Protein AF-A0A7C9VMA4-F1 (afdb_monomer)

pLDDT: mean 81.1, std 22.58, range [30.12, 97.94]

Radius of gyration: 31.84 Å; Cα contacts (8 Å, |Δi|>4): 243; chains: 1; bounding box: 78×78×84 Å

Structure (mmCIF, N/CA/C/O backbone):
data_AF-A0A7C9VMA4-F1
#
_entry.id   AF-A0A7C9VMA4-F1
#
loop_
_atom_site.group_PDB
_atom_site.id
_atom_site.type_symbol
_atom_site.label_atom_id
_atom_site.label_alt_id
_atom_site.label_comp_id
_atom_site.label_asym_id
_atom_site.label_entity_id
_atom_site.label_seq_id
_atom_site.pdbx_PDB_ins_code
_atom_site.Cartn_x
_atom_site.Cartn_y
_atom_site.Cartn_z
_atom_site.occupancy
_atom_site.B_iso_or_equiv
_atom_site.auth_seq_id
_atom_site.auth_comp_id
_atom_site.auth_asym_id
_atom_site.auth_atom_id
_atom_site.pdbx_PDB_model_num
ATOM 1 N N . MET A 1 1 ? -15.177 59.184 42.229 1.00 36.09 1 MET A N 1
ATOM 2 C CA . MET A 1 1 ? -15.990 59.317 43.456 1.00 36.09 1 MET A CA 1
ATOM 3 C C . MET A 1 1 ? -17.451 59.461 43.062 1.00 36.09 1 MET A C 1
ATOM 5 O O . MET A 1 1 ? -17.775 60.338 42.280 1.00 36.09 1 MET A O 1
ATOM 9 N N . SER A 1 2 ? -18.250 58.512 43.546 1.00 37.50 2 SER A N 1
ATOM 10 C CA . SER A 1 2 ? -19.696 58.483 43.797 1.00 37.50 2 SER A CA 1
ATOM 11 C C . SER A 1 2 ? -20.693 59.372 43.034 1.00 37.50 2 SER A C 1
ATOM 13 O O . SER A 1 2 ? -20.768 60.578 43.226 1.00 37.50 2 SER A O 1
ATOM 15 N N . SER A 1 3 ? -21.624 58.643 42.410 1.00 35.41 3 SER A N 1
ATOM 16 C CA . SER A 1 3 ? -23.075 58.680 42.659 1.00 35.41 3 SER A CA 1
ATOM 17 C C . SER A 1 3 ? -23.989 59.653 41.903 1.00 35.41 3 SER A C 1
ATOM 19 O O . SER A 1 3 ? -24.162 60.808 42.262 1.00 35.41 3 SER A O 1
ATOM 21 N N . ASN A 1 4 ? -24.749 59.022 41.000 1.00 31.41 4 ASN A N 1
ATOM 22 C CA . ASN A 1 4 ? -26.186 58.739 41.143 1.00 31.41 4 ASN A CA 1
ATOM 23 C C . ASN A 1 4 ? -27.165 59.913 40.962 1.00 31.41 4 ASN A C 1
ATOM 25 O O . ASN A 1 4 ? -27.299 60.771 41.831 1.00 31.41 4 ASN A O 1
ATOM 29 N N . LYS A 1 5 ? -27.995 59.837 39.912 1.00 37.38 5 LYS A N 1
ATOM 30 C CA . LYS A 1 5 ? -29.376 60.330 39.974 1.00 37.38 5 LYS A CA 1
ATOM 31 C C . LYS A 1 5 ? -30.309 59.503 39.088 1.00 37.38 5 LYS A C 1
ATOM 33 O O . LYS A 1 5 ? -30.074 59.279 37.909 1.00 37.38 5 LYS A O 1
ATOM 38 N N . SER A 1 6 ? -31.359 59.053 39.757 1.00 33.91 6 SER A N 1
ATOM 39 C CA . SER A 1 6 ? -32.491 58.246 39.324 1.00 33.91 6 SER A CA 1
ATOM 40 C C . SER A 1 6 ? -33.587 59.116 38.700 1.00 33.91 6 SER A C 1
ATOM 42 O O . SER A 1 6 ? -33.813 60.217 39.193 1.00 33.91 6 SER A O 1
ATOM 44 N N . GLN A 1 7 ? -34.294 58.602 37.686 1.00 43.38 7 GLN A N 1
ATOM 45 C CA . GLN A 1 7 ? -35.662 58.971 37.258 1.00 43.38 7 GLN A CA 1
ATOM 46 C C . GLN A 1 7 ? -36.132 57.875 36.271 1.00 43.38 7 GLN A C 1
ATOM 48 O O . GLN A 1 7 ? -35.560 57.720 35.202 1.00 43.38 7 GLN A O 1
ATOM 53 N N . ARG A 1 8 ? -36.941 56.880 36.665 1.00 31.16 8 ARG A N 1
ATOM 54 C CA . ARG A 1 8 ? -38.412 56.865 36.833 1.00 31.16 8 ARG A CA 1
ATOM 55 C C . ARG A 1 8 ? -39.175 57.234 35.547 1.00 31.16 8 ARG A C 1
ATOM 57 O O . ARG A 1 8 ? -39.312 58.412 35.266 1.00 31.16 8 ARG A O 1
ATOM 64 N N . ALA A 1 9 ? -39.791 56.253 34.873 1.00 35.19 9 ALA A N 1
ATOM 65 C CA . ALA A 1 9 ? -41.255 56.165 34.700 1.00 35.19 9 ALA A CA 1
ATOM 66 C C . ALA A 1 9 ? -41.692 55.056 33.715 1.00 35.19 9 ALA A C 1
ATOM 68 O O . ALA A 1 9 ? -41.134 54.865 32.644 1.00 35.19 9 ALA A O 1
ATOM 69 N N . LYS A 1 10 ? -42.741 54.347 34.142 1.00 34.41 10 LYS A N 1
ATOM 70 C CA . LYS A 1 10 ? -43.480 53.236 33.524 1.00 34.41 10 LYS A CA 1
ATOM 71 C C . LYS A 1 10 ? -44.254 53.634 32.251 1.00 34.41 10 LYS A C 1
ATOM 73 O O . LYS A 1 10 ? -44.810 54.724 32.218 1.00 34.41 10 LYS A O 1
ATOM 78 N N . ARG A 1 11 ? -44.440 52.682 31.324 1.00 34.31 11 ARG A N 1
ATOM 79 C CA . ARG A 1 11 ? -45.623 52.426 30.449 1.00 34.31 11 ARG A CA 1
ATOM 80 C C . ARG A 1 11 ? -45.326 51.137 29.665 1.00 34.31 11 ARG A C 1
ATOM 82 O O . ARG A 1 11 ? -44.180 50.927 29.312 1.00 34.31 11 ARG A O 1
ATOM 89 N N . ASN A 1 12 ? -46.235 50.242 29.302 1.00 32.44 12 ASN A N 1
ATOM 90 C CA . ASN A 1 12 ? -47.550 49.825 29.781 1.00 32.44 12 ASN A CA 1
ATOM 91 C C . ASN A 1 12 ? -47.745 48.408 29.184 1.00 32.44 12 ASN A C 1
ATOM 93 O O . ASN A 1 12 ? -47.231 48.131 28.103 1.00 32.44 12 ASN A O 1
ATOM 97 N N . ARG A 1 13 ? -48.438 47.504 29.883 1.00 32.03 13 ARG A N 1
ATOM 98 C CA . ARG A 1 13 ? -48.738 46.134 29.420 1.00 32.03 13 ARG A CA 1
ATOM 99 C C . ARG A 1 13 ? -49.915 46.088 28.427 1.00 32.03 13 ARG A C 1
ATOM 101 O O . ARG A 1 13 ? -50.769 46.969 28.443 1.00 32.03 13 ARG A O 1
ATOM 108 N N . SER A 1 14 ? -50.012 44.920 27.775 1.00 32.09 14 SER A N 1
ATOM 109 C CA . SER A 1 14 ? -51.179 44.272 27.130 1.00 32.09 14 SER A CA 1
ATOM 110 C C . SER A 1 14 ? -51.263 44.456 25.606 1.00 32.09 14 SER A C 1
ATOM 112 O O . SER A 1 14 ? -51.022 45.551 25.126 1.00 32.09 14 SER A O 1
ATOM 114 N N . SER A 1 15 ? -51.606 43.463 24.777 1.00 33.56 15 SER A N 1
ATOM 115 C CA . SER A 1 15 ? -51.859 42.018 24.946 1.00 33.56 15 SER A CA 1
ATOM 116 C C . SER A 1 15 ? -52.281 41.422 23.589 1.00 33.56 15 SER A C 1
ATOM 118 O O . SER A 1 15 ? -52.977 42.124 22.867 1.00 33.56 15 SER A O 1
ATOM 120 N N . LYS A 1 16 ? -52.005 40.114 23.382 1.00 30.86 16 LYS A N 1
ATOM 121 C CA . LYS A 1 16 ? -52.613 39.153 22.410 1.00 30.86 16 LYS A CA 1
ATOM 122 C C . LYS A 1 16 ? -52.349 39.463 20.920 1.00 30.86 16 LYS A C 1
ATOM 124 O O . LYS A 1 16 ? -52.272 40.617 20.548 1.00 30.86 16 LYS A O 1
ATOM 129 N N . SER A 1 17 ? -52.128 38.514 20.011 1.00 30.52 17 SER A N 1
ATOM 130 C CA . SER A 1 17 ? -52.618 37.135 19.811 1.00 30.52 17 SER A CA 1
ATOM 131 C C . SER A 1 17 ? -51.639 36.414 18.858 1.00 30.52 17 SER A C 1
ATOM 133 O O . SER A 1 17 ? -51.089 37.047 17.968 1.00 30.52 17 SER A O 1
ATOM 135 N N . ASN A 1 18 ? -51.205 35.187 19.158 1.00 30.84 18 ASN A N 1
ATOM 136 C CA . ASN A 1 18 ? -51.708 33.929 18.584 1.00 30.84 18 ASN A CA 1
ATOM 137 C C . ASN A 1 18 ? -51.648 33.879 17.047 1.00 30.84 18 ASN A C 1
ATOM 139 O O . ASN A 1 18 ? -52.534 34.429 16.413 1.00 30.84 18 ASN A O 1
ATOM 143 N N . ASP A 1 19 ? -50.667 33.161 16.491 1.00 34.31 19 ASP A N 1
ATOM 144 C CA . ASP A 1 19 ? -50.937 32.267 15.365 1.00 34.31 19 ASP A CA 1
ATOM 145 C C . ASP A 1 19 ? -49.915 31.132 15.274 1.00 34.31 19 ASP A C 1
ATOM 147 O O . ASP A 1 19 ? -48.696 31.304 15.323 1.00 34.31 19 ASP A O 1
ATOM 151 N N . GLN A 1 20 ? -50.485 29.937 15.199 1.00 36.53 20 GLN A N 1
ATOM 152 C CA . GLN A 1 20 ? -49.830 28.668 14.968 1.00 36.53 20 GLN A CA 1
ATOM 153 C C . GLN A 1 20 ? -49.470 28.584 13.487 1.00 36.53 20 GLN A C 1
ATOM 155 O O . GLN A 1 20 ? -50.367 28.655 12.657 1.00 36.53 20 GLN A O 1
ATOM 160 N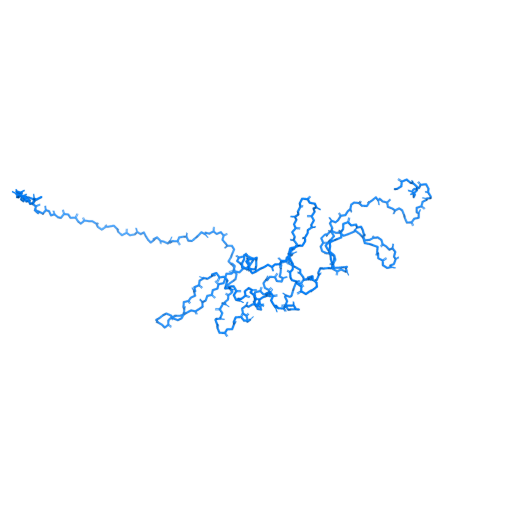 N . HIS A 1 21 ? -48.213 28.304 13.143 1.00 38.38 21 HIS A N 1
ATOM 161 C CA . HIS A 1 21 ? -47.915 27.624 11.884 1.00 38.38 21 HIS A CA 1
ATOM 162 C C . HIS A 1 21 ? -46.951 26.463 12.121 1.00 38.38 21 HIS A C 1
ATOM 164 O O . HIS A 1 21 ? -45.771 26.596 12.434 1.00 38.38 21 HIS A O 1
ATOM 17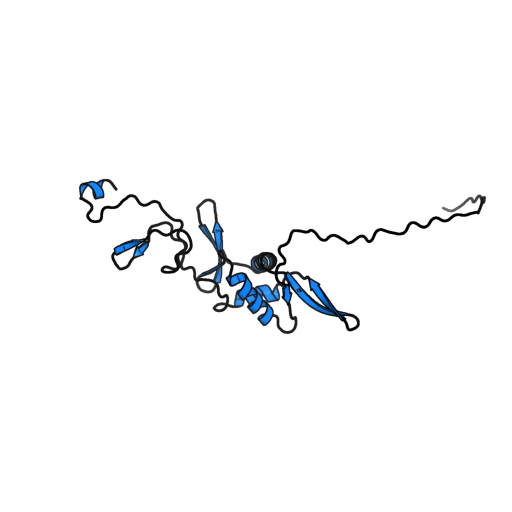0 N N . LYS A 1 22 ? -47.578 25.298 12.019 1.00 34.41 22 LYS A N 1
ATOM 171 C CA . LYS A 1 22 ? -47.059 23.945 11.922 1.00 34.41 22 LYS A CA 1
ATOM 172 C C . LYS A 1 22 ? -46.308 23.779 10.590 1.00 34.41 22 LYS A C 1
ATOM 174 O O . LYS A 1 22 ? -46.647 24.436 9.612 1.00 34.41 22 LYS A O 1
ATOM 179 N N . ALA A 1 23 ? -45.433 22.774 10.567 1.00 30.58 23 ALA A N 1
ATOM 180 C CA . ALA A 1 23 ? -44.793 22.141 9.409 1.00 30.58 23 ALA A CA 1
ATOM 181 C C . ALA A 1 23 ? -43.417 22.683 8.997 1.00 30.58 23 ALA A C 1
ATOM 183 O O . ALA A 1 23 ? -43.223 23.853 8.693 1.00 30.58 23 ALA A O 1
ATOM 184 N N . GLY A 1 24 ? -42.470 21.748 8.951 1.00 30.12 24 GLY A N 1
ATOM 185 C CA . GLY A 1 24 ? -41.115 21.964 8.475 1.00 30.12 24 GLY A CA 1
ATOM 186 C C . GLY A 1 24 ? -40.130 21.088 9.226 1.00 30.12 24 GLY A C 1
ATOM 187 O O . GLY A 1 24 ? -39.241 21.607 9.887 1.00 30.12 24 GLY A O 1
ATOM 188 N N . ALA A 1 25 ? -40.316 19.765 9.169 1.00 35.12 25 ALA A N 1
ATOM 189 C CA . ALA A 1 25 ? -39.269 18.823 9.529 1.00 35.12 25 ALA A CA 1
ATOM 190 C C . ALA A 1 25 ? -38.031 19.169 8.693 1.00 35.12 25 ALA A C 1
ATOM 192 O O . ALA A 1 25 ? -37.977 18.885 7.497 1.00 35.12 25 ALA A O 1
ATOM 193 N N . SER A 1 26 ? -37.055 19.828 9.312 1.00 32.75 26 SER A N 1
ATOM 194 C CA . SER A 1 26 ? -35.727 20.004 8.753 1.00 32.75 26 SER A CA 1
ATOM 195 C C . SER A 1 26 ? -35.020 18.661 8.862 1.00 32.75 26 SER A C 1
ATOM 197 O O . SER A 1 26 ? -34.215 18.403 9.754 1.00 32.75 26 SER A O 1
ATOM 199 N N . THR A 1 27 ? -35.368 17.763 7.939 1.00 34.75 27 THR A N 1
ATOM 200 C CA . THR A 1 27 ? -34.510 16.653 7.556 1.00 34.75 27 THR A CA 1
ATOM 201 C C . THR A 1 27 ? -33.185 17.285 7.157 1.00 34.75 27 THR A C 1
ATOM 203 O O . THR A 1 27 ? -33.055 17.852 6.074 1.00 34.75 27 THR A O 1
ATOM 206 N N . SER A 1 28 ? -32.236 17.279 8.093 1.00 38.25 28 SER A N 1
ATOM 207 C CA . SER A 1 28 ? -30.844 17.624 7.854 1.00 38.25 28 SER A CA 1
ATOM 208 C C . SER A 1 28 ? -30.351 16.680 6.767 1.00 38.25 28 SER A C 1
ATOM 210 O O . SER A 1 28 ? -30.022 15.519 7.015 1.00 38.25 28 SER A O 1
ATOM 212 N N . ALA A 1 29 ? -30.431 17.152 5.527 1.00 36.78 29 ALA A N 1
ATOM 213 C CA . ALA A 1 29 ? -29.896 16.476 4.373 1.00 36.78 29 ALA A CA 1
ATOM 214 C C . ALA A 1 29 ? -28.376 16.515 4.522 1.00 36.78 29 ALA A C 1
ATOM 216 O O . ALA A 1 29 ? -27.720 17.480 4.130 1.00 36.78 29 ALA A O 1
ATOM 217 N N . ALA A 1 30 ? -27.831 15.460 5.128 1.00 40.78 30 ALA A N 1
ATOM 218 C CA . ALA A 1 30 ? -26.420 15.142 5.022 1.00 40.78 30 ALA A CA 1
ATOM 219 C C . ALA A 1 30 ? -26.023 15.156 3.531 1.00 40.78 30 ALA A C 1
ATOM 221 O O . ALA A 1 30 ? -26.846 14.788 2.680 1.00 40.78 30 ALA A O 1
ATOM 222 N N . PRO A 1 31 ? -24.802 15.594 3.182 1.00 36.78 31 PRO A N 1
ATOM 223 C CA . PRO A 1 31 ? -24.423 15.763 1.790 1.00 36.78 31 PRO A CA 1
ATOM 224 C C . PRO A 1 31 ? -24.503 14.412 1.076 1.00 36.78 31 PRO A C 1
ATOM 226 O O . PRO A 1 31 ? -23.777 13.469 1.395 1.00 36.78 31 PRO A O 1
ATOM 229 N N . ARG A 1 32 ? -25.417 14.323 0.109 1.00 45.56 32 ARG A N 1
ATOM 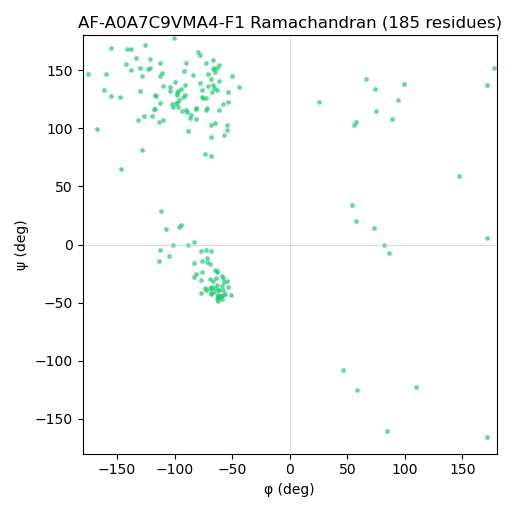230 C CA . ARG A 1 32 ? -25.525 13.218 -0.842 1.00 45.56 32 ARG A CA 1
ATOM 231 C C . ARG A 1 32 ? -24.308 13.291 -1.762 1.00 45.56 32 ARG A C 1
ATOM 233 O O . ARG A 1 32 ? -24.252 14.159 -2.624 1.00 45.56 32 ARG A O 1
ATOM 240 N N . GLY A 1 33 ? -23.322 12.429 -1.524 1.00 35.41 33 GLY A N 1
ATOM 241 C CA . GLY A 1 33 ? -22.102 12.380 -2.338 1.00 35.41 33 GLY A CA 1
ATOM 242 C C . GLY A 1 33 ? -20.971 11.479 -1.836 1.00 35.41 33 GLY A C 1
ATOM 243 O O . GLY A 1 33 ? -19.900 11.494 -2.430 1.00 35.41 33 GLY A O 1
ATOM 244 N N . ALA A 1 34 ? -21.164 10.698 -0.771 1.00 44.62 34 ALA A N 1
ATOM 245 C CA . ALA A 1 34 ? -20.250 9.615 -0.430 1.00 44.62 34 ALA A CA 1
ATOM 246 C C . ALA A 1 34 ? -20.898 8.308 -0.886 1.00 44.62 34 ALA A C 1
ATOM 248 O O . ALA A 1 34 ? -21.970 7.969 -0.387 1.00 44.62 34 ALA A O 1
ATOM 249 N N . GLU A 1 35 ? -20.266 7.572 -1.804 1.00 49.59 35 GLU A N 1
ATOM 250 C CA . GLU A 1 35 ? -20.492 6.125 -1.866 1.00 49.59 35 GLU A CA 1
ATOM 251 C C . GLU A 1 35 ? -20.473 5.585 -0.432 1.00 49.59 35 GLU A C 1
ATOM 253 O O . GLU A 1 35 ? -19.649 6.015 0.383 1.00 49.59 35 GLU A O 1
ATOM 258 N N . GLU A 1 36 ? -21.425 4.718 -0.098 1.00 66.06 36 GLU A N 1
ATOM 259 C CA . GLU A 1 36 ? -21.676 4.239 1.259 1.00 66.06 36 GLU A CA 1
ATOM 260 C C . GLU A 1 36 ? -20.505 3.352 1.727 1.00 66.06 36 GLU A C 1
ATOM 262 O O . GLU A 1 36 ? -20.539 2.122 1.690 1.00 66.06 36 GLU A O 1
ATOM 267 N N . LEU A 1 37 ? -19.392 3.995 2.092 1.00 80.69 37 LEU A N 1
ATOM 268 C CA . LEU A 1 37 ? -18.156 3.346 2.496 1.00 80.69 37 LEU A CA 1
ATOM 269 C C . LEU A 1 37 ? -18.454 2.439 3.687 1.00 80.69 37 LEU A C 1
ATOM 271 O O . LEU A 1 37 ? -18.894 2.893 4.746 1.00 80.69 37 LEU A O 1
ATOM 275 N N . ARG A 1 38 ? -18.170 1.144 3.522 1.00 90.25 38 ARG A N 1
ATOM 276 C CA . ARG A 1 38 ? -18.458 0.127 4.538 1.00 90.25 38 ARG A CA 1
ATOM 277 C C . ARG A 1 38 ? -17.842 0.520 5.880 1.00 90.25 38 ARG A C 1
ATOM 279 O O . ARG A 1 38 ? -16.640 0.790 5.960 1.00 90.25 38 ARG A O 1
ATOM 286 N N . SER A 1 39 ? -18.625 0.450 6.953 1.00 93.94 39 SER A N 1
ATOM 287 C CA . SER A 1 39 ? -18.150 0.762 8.303 1.00 93.94 39 SER A CA 1
ATOM 288 C C . SER A 1 39 ? -17.024 -0.178 8.751 1.00 93.94 39 SER A C 1
ATOM 290 O O . SER A 1 39 ? -17.093 -1.387 8.510 1.00 93.94 39 SER A O 1
ATOM 292 N N . LEU A 1 40 ? -16.018 0.358 9.438 1.00 96.06 40 LEU A N 1
ATOM 293 C CA . LEU A 1 40 ? -14.952 -0.374 10.119 1.00 96.06 40 LEU A CA 1
ATOM 294 C C . LEU A 1 40 ? -15.157 -0.229 11.630 1.00 96.06 40 LEU A C 1
ATOM 296 O O . LEU A 1 40 ? -14.927 0.837 12.192 1.00 96.06 40 LEU A O 1
ATOM 300 N N . LEU A 1 41 ? -15.596 -1.297 12.296 1.00 96.56 41 LEU A N 1
ATOM 301 C CA . LEU A 1 41 ? -15.814 -1.266 13.741 1.00 96.56 41 LEU A CA 1
ATOM 302 C C . LEU A 1 41 ? -14.478 -1.234 14.493 1.00 96.56 41 LEU A C 1
ATOM 304 O O . LEU A 1 41 ? -13.709 -2.195 14.453 1.00 96.56 41 LEU A O 1
ATOM 308 N N . ILE A 1 42 ? -14.255 -0.159 15.237 1.00 97.19 42 ILE A N 1
ATOM 309 C CA . ILE A 1 42 ? -13.145 0.011 16.163 1.00 97.19 42 ILE A CA 1
ATOM 310 C C . ILE A 1 42 ? -13.571 -0.538 17.523 1.00 97.19 42 ILE A C 1
ATOM 312 O O . ILE A 1 42 ? -14.259 0.121 18.302 1.00 97.19 42 ILE A O 1
ATOM 316 N N . ASP A 1 43 ? -13.164 -1.774 17.786 1.00 94.00 43 ASP A N 1
ATOM 317 C CA . ASP A 1 43 ? -13.311 -2.399 19.094 1.00 94.00 43 ASP A CA 1
ATOM 318 C C . ASP A 1 43 ? -12.113 -2.018 19.967 1.00 94.00 43 ASP A C 1
ATOM 320 O O . ASP A 1 43 ? -10.987 -2.442 19.708 1.00 94.00 43 ASP A O 1
ATOM 324 N N . GLN A 1 44 ? -12.355 -1.208 21.000 1.00 91.50 44 GLN A N 1
ATOM 325 C CA . GLN A 1 44 ? -11.309 -0.745 21.917 1.00 91.50 44 GLN A CA 1
ATOM 326 C C . GLN A 1 44 ? -10.653 -1.894 22.696 1.00 91.50 44 GLN A C 1
ATOM 328 O O . GLN A 1 44 ? -9.508 -1.758 23.119 1.00 91.50 44 GLN A O 1
ATOM 333 N N . SER A 1 45 ? -11.345 -3.027 22.852 1.00 93.56 45 SER A N 1
ATOM 334 C CA . SER A 1 45 ? -10.800 -4.226 23.496 1.00 93.56 45 SER A CA 1
ATOM 335 C C . SER A 1 45 ? -9.962 -5.093 22.547 1.00 93.56 45 SER A C 1
ATOM 337 O O . SER A 1 45 ? -9.181 -5.922 23.006 1.00 93.56 45 SER A O 1
ATOM 339 N N . ASN A 1 46 ? -10.067 -4.878 21.228 1.00 95.12 46 ASN A N 1
ATOM 340 C CA . ASN A 1 46 ? -9.370 -5.663 20.210 1.00 95.12 46 ASN A CA 1
ATOM 341 C C . ASN A 1 46 ? -8.982 -4.817 18.981 1.00 95.12 46 ASN A C 1
ATOM 343 O O . ASN A 1 46 ? -9.432 -5.028 17.847 1.00 95.12 46 ASN A O 1
ATOM 347 N N . LEU A 1 47 ? -8.096 -3.844 19.205 1.00 96.50 47 LEU A N 1
ATOM 348 C CA . LEU A 1 47 ? -7.532 -3.016 18.137 1.00 96.50 47 LEU A CA 1
ATOM 349 C C . LEU A 1 47 ? -6.779 -3.822 17.053 1.00 96.50 47 LEU A C 1
ATOM 351 O O . LEU A 1 47 ? -6.899 -3.448 15.882 1.00 96.50 47 LEU A O 1
ATOM 355 N N . PRO A 1 48 ? -6.057 -4.926 17.358 1.00 96.44 48 PRO A N 1
ATOM 356 C CA . PRO A 1 48 ? -5.436 -5.757 16.323 1.00 96.44 48 PRO A CA 1
ATOM 357 C C . PRO A 1 48 ? -6.439 -6.317 15.306 1.00 96.44 48 PRO A C 1
ATOM 359 O O . PRO A 1 48 ? -6.165 -6.298 14.105 1.00 96.44 48 PRO A O 1
ATOM 362 N N . ALA A 1 49 ? -7.637 -6.729 15.739 1.00 95.69 49 ALA A N 1
ATOM 363 C CA . ALA A 1 49 ? -8.687 -7.168 14.818 1.00 95.69 49 ALA A CA 1
ATOM 364 C C . ALA A 1 49 ? -9.224 -6.023 13.943 1.00 95.69 49 ALA A C 1
ATOM 366 O O . ALA A 1 49 ? -9.627 -6.241 12.799 1.00 95.69 49 ALA A O 1
ATOM 367 N N . ALA A 1 50 ? -9.248 -4.783 14.446 1.00 96.44 50 ALA A N 1
ATOM 368 C CA . ALA A 1 50 ? -9.553 -3.617 13.613 1.00 96.44 50 ALA A CA 1
ATOM 369 C C . ALA A 1 50 ? -8.461 -3.374 12.555 1.00 96.44 50 ALA A C 1
ATOM 371 O O . ALA A 1 50 ? -8.793 -3.112 11.402 1.00 96.44 50 ALA A O 1
ATOM 372 N N . ALA A 1 51 ? -7.183 -3.534 12.912 1.00 97.00 51 ALA A N 1
ATOM 373 C CA . ALA A 1 51 ? -6.067 -3.419 11.970 1.00 97.00 51 ALA A CA 1
ATOM 374 C C . ALA A 1 51 ? -6.082 -4.520 10.892 1.00 97.00 51 ALA A C 1
ATOM 376 O O . ALA A 1 51 ? -5.793 -4.236 9.733 1.00 97.00 51 ALA A O 1
ATOM 377 N N . GLY A 1 52 ? -6.468 -5.753 11.240 1.00 96.19 52 GLY A N 1
ATOM 378 C CA . GLY A 1 52 ? -6.654 -6.840 10.267 1.00 96.19 52 GLY A CA 1
ATOM 379 C C . GLY A 1 52 ? -7.757 -6.541 9.251 1.00 96.19 52 GLY A C 1
ATOM 380 O O . GLY A 1 52 ? -7.522 -6.582 8.048 1.00 96.19 52 GLY A O 1
ATOM 381 N N . ARG A 1 53 ? -8.929 -6.104 9.727 1.00 95.62 53 ARG A N 1
ATOM 382 C CA . ARG A 1 53 ? -10.042 -5.685 8.855 1.00 95.62 53 ARG A CA 1
ATOM 383 C C . ARG A 1 53 ? -9.712 -4.453 8.012 1.00 95.62 53 ARG A C 1
ATOM 385 O O . ARG A 1 53 ? -10.277 -4.277 6.935 1.00 95.62 53 ARG A O 1
ATOM 392 N N . LEU A 1 54 ? -8.838 -3.573 8.504 1.00 96.06 54 LEU A N 1
ATOM 393 C CA . LEU A 1 54 ? -8.307 -2.466 7.713 1.00 96.06 54 LEU A CA 1
ATOM 394 C C . LEU A 1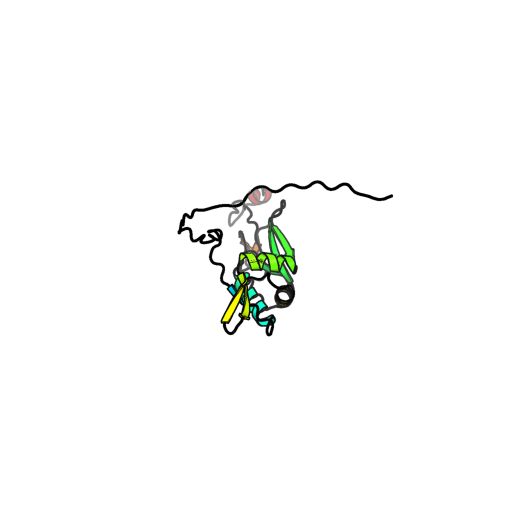 54 ? -7.394 -2.982 6.592 1.00 96.06 54 LEU A C 1
ATOM 396 O O . LEU A 1 54 ? -7.510 -2.504 5.466 1.00 96.06 54 LEU A O 1
ATOM 400 N N . ALA A 1 55 ? -6.546 -3.975 6.874 1.00 95.69 55 ALA A N 1
ATOM 401 C CA . ALA A 1 55 ? -5.673 -4.580 5.874 1.00 95.69 55 ALA A CA 1
ATOM 402 C C . ALA A 1 55 ? -6.453 -5.226 4.729 1.00 95.69 55 ALA A C 1
ATOM 404 O O . ALA A 1 55 ? -6.172 -4.919 3.580 1.00 95.69 55 ALA A O 1
ATOM 405 N N . GLU A 1 56 ? -7.505 -5.993 5.019 1.00 94.12 56 GLU A N 1
ATOM 406 C CA . 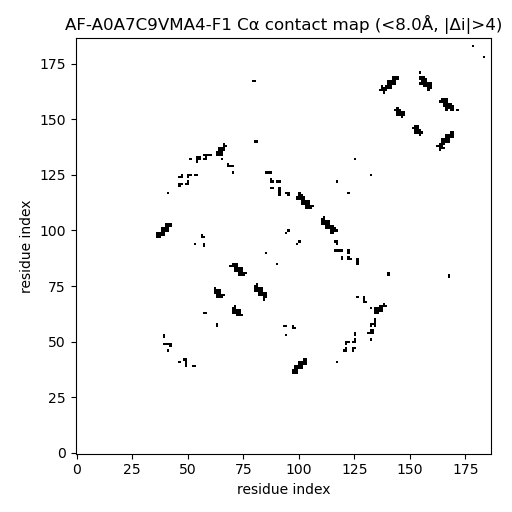GLU A 1 56 ? -8.385 -6.574 3.988 1.00 94.12 56 GLU A CA 1
ATOM 407 C C . GLU A 1 56 ? -8.944 -5.518 3.019 1.00 94.12 56 GLU A C 1
ATOM 409 O O . GLU A 1 56 ? -9.068 -5.749 1.818 1.00 94.12 56 GLU A O 1
ATOM 414 N N . ARG A 1 57 ? -9.260 -4.325 3.533 1.00 93.31 57 ARG A N 1
ATOM 415 C CA . ARG A 1 57 ? -9.811 -3.220 2.733 1.00 93.31 57 ARG A CA 1
ATOM 416 C C . ARG A 1 57 ? -8.737 -2.520 1.917 1.00 93.31 57 ARG A C 1
ATOM 418 O O . ARG A 1 57 ? -8.967 -2.190 0.758 1.00 93.31 57 ARG A O 1
ATOM 425 N N . LEU A 1 58 ? -7.571 -2.290 2.517 1.00 93.69 58 LEU A N 1
ATOM 426 C CA . LEU A 1 58 ? -6.449 -1.626 1.858 1.00 93.69 58 LEU A CA 1
ATOM 427 C C . LEU A 1 58 ? -5.714 -2.540 0.869 1.00 93.69 58 LEU A C 1
ATOM 429 O O . LEU A 1 58 ? -5.147 -2.027 -0.091 1.00 93.69 58 LEU A O 1
ATOM 433 N N . ALA A 1 59 ? -5.794 -3.862 1.031 1.00 93.00 59 ALA A N 1
ATOM 434 C CA . ALA A 1 59 ? -5.252 -4.858 0.106 1.00 93.00 59 ALA A CA 1
ATOM 435 C C . ALA A 1 59 ? -5.828 -4.739 -1.314 1.00 93.00 59 ALA A C 1
ATOM 437 O O . ALA A 1 59 ? -5.166 -5.075 -2.290 1.00 93.00 59 ALA A O 1
ATOM 438 N N . SER A 1 60 ? -7.048 -4.207 -1.441 1.00 88.56 60 SER A N 1
ATOM 439 C CA . SER A 1 60 ? -7.691 -3.960 -2.738 1.00 88.56 60 SER A CA 1
ATOM 440 C C . SER A 1 60 ? -7.145 -2.716 -3.459 1.00 88.56 60 SER A C 1
ATOM 442 O O . SER A 1 60 ? -7.534 -2.435 -4.591 1.00 88.56 60 SER A O 1
ATOM 444 N N . SER A 1 61 ? -6.268 -1.938 -2.816 1.00 89.06 61 SER A N 1
ATOM 445 C CA . SER A 1 61 ? -5.669 -0.744 -3.411 1.00 89.06 61 SER A CA 1
ATOM 446 C C . SER A 1 61 ? -4.644 -1.116 -4.478 1.00 89.06 61 SER A C 1
ATOM 448 O O . SER A 1 61 ? -3.662 -1.795 -4.200 1.00 89.06 61 SER A O 1
ATOM 450 N N . SER A 1 62 ? -4.799 -0.566 -5.682 1.00 89.69 62 SER A N 1
ATOM 451 C CA . SER A 1 62 ? -3.838 -0.741 -6.781 1.00 89.69 62 SER A CA 1
ATOM 452 C C . SER A 1 62 ? -2.523 0.026 -6.598 1.00 89.69 62 SER A C 1
ATOM 454 O O . SER A 1 62 ? -1.628 -0.084 -7.433 1.00 89.69 62 SER A O 1
ATOM 456 N N . LYS A 1 63 ? -2.408 0.837 -5.538 1.00 92.88 63 LYS A N 1
ATOM 457 C CA . 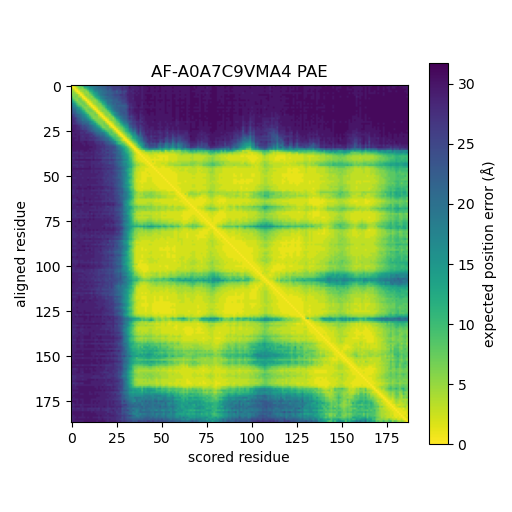LYS A 1 63 ? -1.254 1.716 -5.291 1.00 92.88 63 LYS A CA 1
ATOM 458 C C . LYS A 1 63 ? -0.422 1.312 -4.077 1.00 92.88 63 LYS A C 1
ATOM 460 O O . LYS A 1 63 ? 0.583 1.967 -3.826 1.00 92.88 63 LYS A O 1
ATOM 465 N N . LEU A 1 64 ? -0.839 0.309 -3.305 1.00 95.50 64 LEU A N 1
ATOM 466 C CA . LEU A 1 64 ? -0.106 -0.150 -2.124 1.00 95.50 64 LEU A CA 1
ATOM 467 C C . LEU A 1 64 ? 0.621 -1.451 -2.432 1.00 95.50 64 LEU A C 1
ATOM 469 O O . LEU A 1 64 ? 0.047 -2.360 -3.024 1.00 95.50 64 LEU A O 1
ATOM 473 N N . PHE A 1 65 ? 1.874 -1.528 -2.001 1.00 96.12 65 PHE A N 1
ATOM 474 C CA . PHE A 1 65 ? 2.742 -2.669 -2.236 1.00 96.12 65 PHE A CA 1
ATOM 475 C C . PHE A 1 65 ? 3.608 -2.946 -1.015 1.00 96.12 65 PHE A C 1
ATOM 477 O O . PHE A 1 65 ? 3.916 -2.044 -0.236 1.00 96.12 65 PHE A O 1
ATOM 484 N N . GLN A 1 66 ? 4.051 -4.187 -0.878 1.00 95.25 66 GLN A N 1
ATOM 485 C CA . GLN A 1 66 ? 5.091 -4.551 0.070 1.00 95.25 66 GLN A CA 1
ATOM 486 C C . GLN A 1 66 ? 6.453 -4.507 -0.619 1.00 95.25 66 GLN A C 1
ATOM 488 O O . GLN A 1 66 ? 6.660 -5.172 -1.631 1.00 95.25 66 GLN A O 1
ATOM 493 N N . ARG A 1 67 ? 7.408 -3.777 -0.044 1.00 94.12 67 ARG A N 1
ATOM 494 C CA . ARG A 1 67 ? 8.793 -3.732 -0.523 1.00 94.12 67 ARG A CA 1
ATOM 495 C C . ARG A 1 67 ? 9.733 -4.057 0.633 1.00 94.12 67 ARG A C 1
ATOM 497 O O . ARG A 1 67 ? 9.850 -3.296 1.592 1.00 94.12 67 ARG A O 1
ATOM 504 N N . GLY A 1 68 ? 10.376 -5.222 0.564 1.00 89.88 68 GLY A N 1
ATOM 505 C CA . GLY A 1 68 ? 11.133 -5.771 1.691 1.00 89.88 68 GLY A CA 1
ATOM 506 C C . GLY A 1 68 ? 10.246 -5.951 2.931 1.00 89.88 68 GLY A C 1
ATOM 507 O O . GLY A 1 68 ? 9.198 -6.596 2.866 1.00 89.88 68 GLY A O 1
ATOM 508 N N . ALA A 1 69 ? 10.666 -5.361 4.053 1.00 89.38 69 ALA A N 1
ATOM 509 C CA . ALA A 1 69 ? 9.936 -5.396 5.323 1.00 89.38 69 ALA A CA 1
ATOM 510 C C . ALA A 1 69 ? 8.915 -4.251 5.496 1.00 89.38 69 ALA A C 1
ATOM 512 O O . ALA A 1 69 ? 8.269 -4.177 6.542 1.00 89.38 69 ALA A O 1
ATOM 513 N N . GLY A 1 70 ? 8.796 -3.350 4.514 1.00 92.00 70 GLY A N 1
ATOM 514 C CA . GLY A 1 70 ? 7.978 -2.141 4.595 1.00 92.00 70 GLY A CA 1
ATOM 515 C C . GLY A 1 70 ? 6.773 -2.148 3.657 1.00 92.00 70 GLY A C 1
ATOM 516 O O . GLY A 1 70 ? 6.763 -2.812 2.616 1.00 92.00 70 GLY A O 1
ATOM 517 N N . LEU A 1 71 ? 5.766 -1.357 4.026 1.00 95.31 71 LEU A N 1
ATOM 518 C CA . LEU A 1 71 ? 4.616 -1.049 3.187 1.00 95.31 71 LEU A CA 1
ATOM 519 C C . LEU A 1 71 ? 4.853 0.284 2.473 1.00 95.31 71 LEU A C 1
ATOM 521 O O . LEU A 1 71 ? 5.062 1.313 3.120 1.00 95.31 71 LEU A O 1
ATOM 525 N N . VAL A 1 72 ? 4.765 0.267 1.147 1.00 95.88 72 VAL A N 1
ATOM 526 C CA . VAL A 1 72 ? 5.003 1.432 0.296 1.00 95.88 72 VAL A CA 1
ATOM 527 C C . VAL A 1 72 ? 3.786 1.770 -0.552 1.00 95.88 72 VAL A C 1
ATOM 529 O O . VAL A 1 72 ? 2.989 0.911 -0.931 1.00 95.88 72 VAL A O 1
ATOM 532 N N . LYS A 1 73 ? 3.665 3.051 -0.886 1.00 96.12 73 LYS A N 1
ATOM 533 C CA . LYS A 1 73 ? 2.725 3.568 -1.868 1.00 96.12 73 LYS A CA 1
ATOM 534 C C . LYS A 1 73 ? 3.476 3.903 -3.141 1.00 96.12 73 LYS A C 1
ATOM 536 O O . LYS A 1 73 ? 4.471 4.623 -3.109 1.00 96.12 73 LYS A O 1
ATOM 541 N N . LEU A 1 74 ? 2.951 3.447 -4.266 1.00 96.38 74 LEU A N 1
ATOM 542 C CA . LEU A 1 74 ? 3.379 3.923 -5.566 1.00 96.38 74 LEU A CA 1
ATOM 543 C C . LEU A 1 74 ? 2.798 5.319 -5.822 1.00 96.38 74 LEU A C 1
ATOM 545 O O . LEU A 1 74 ? 1.581 5.532 -5.744 1.00 96.38 74 LEU A O 1
ATOM 549 N N . ILE A 1 75 ? 3.677 6.261 -6.143 1.00 95.12 75 ILE A N 1
ATOM 550 C CA . ILE A 1 75 ? 3.327 7.633 -6.497 1.00 95.12 75 ILE A CA 1
ATOM 551 C C . ILE A 1 75 ? 3.877 7.981 -7.875 1.00 95.12 75 ILE A C 1
ATOM 553 O O . ILE A 1 75 ? 4.904 7.456 -8.305 1.00 95.12 75 ILE A O 1
ATOM 557 N N . GLU A 1 76 ? 3.177 8.881 -8.548 1.00 93.75 76 GLU A N 1
ATOM 558 C CA . GLU A 1 76 ? 3.634 9.505 -9.782 1.00 93.75 76 GLU A CA 1
ATOM 559 C C . GLU A 1 76 ? 4.316 10.832 -9.428 1.00 93.75 76 GLU A C 1
ATOM 561 O O . GLU A 1 76 ? 3.831 11.594 -8.588 1.00 93.75 76 GLU A O 1
ATOM 566 N N . THR A 1 77 ? 5.478 11.065 -10.019 1.00 92.50 77 THR A N 1
ATOM 567 C CA . THR A 1 77 ? 6.339 12.234 -9.853 1.00 92.50 77 THR A CA 1
ATOM 568 C C . THR A 1 77 ? 6.627 12.839 -11.228 1.00 92.50 77 THR A C 1
ATOM 570 O O . THR A 1 77 ? 6.301 12.249 -12.256 1.00 92.50 77 THR A O 1
ATOM 573 N N . ALA A 1 78 ? 7.265 14.013 -11.267 1.00 91.12 78 ALA A N 1
ATOM 574 C CA . ALA A 1 78 ? 7.661 14.639 -12.533 1.00 91.12 78 ALA A CA 1
ATOM 575 C C . ALA A 1 78 ? 8.572 13.731 -13.387 1.00 91.12 78 ALA A C 1
ATOM 577 O O . ALA A 1 78 ? 8.468 13.728 -14.608 1.00 91.12 78 ALA A O 1
ATOM 578 N N . ASP A 1 79 ? 9.398 12.906 -12.734 1.00 86.12 79 ASP A N 1
ATOM 579 C CA . ASP A 1 79 ? 10.351 11.991 -13.375 1.00 86.12 79 ASP A CA 1
ATOM 580 C C . ASP A 1 79 ? 9.798 10.560 -13.566 1.00 86.12 79 ASP A C 1
ATOM 582 O O . ASP A 1 79 ? 10.562 9.603 -13.735 1.00 86.12 79 ASP A O 1
ATOM 586 N N . GLY A 1 80 ? 8.475 10.375 -13.480 1.00 89.44 80 GLY A N 1
ATOM 587 C CA . GLY A 1 80 ? 7.801 9.088 -13.665 1.00 89.44 80 GLY A CA 1
ATOM 588 C C . GLY A 1 80 ? 7.228 8.521 -12.368 1.00 89.44 80 GLY A C 1
ATOM 589 O O . GLY A 1 80 ? 6.385 9.140 -11.739 1.00 89.44 80 GLY A O 1
ATOM 590 N N . PHE A 1 81 ? 7.631 7.313 -11.967 1.00 94.06 81 PHE A N 1
ATOM 591 C CA . PHE A 1 81 ? 7.114 6.670 -10.751 1.00 94.06 81 PHE A CA 1
ATOM 592 C C . PHE A 1 81 ? 8.178 6.574 -9.656 1.00 94.06 81 PHE A C 1
ATOM 594 O O . PHE A 1 81 ? 9.363 6.379 -9.950 1.00 94.06 81 PHE A O 1
ATOM 601 N N . SER A 1 82 ? 7.726 6.657 -8.402 1.00 95.19 82 SER A N 1
ATOM 602 C CA . SER A 1 82 ? 8.521 6.448 -7.188 1.00 95.19 82 SER A CA 1
ATOM 603 C C . SER A 1 82 ? 7.718 5.697 -6.116 1.00 95.19 82 SER A C 1
ATOM 605 O O . SER A 1 82 ? 6.500 5.535 -6.225 1.00 95.19 82 SER A O 1
ATOM 607 N N . THR A 1 83 ? 8.402 5.232 -5.071 1.00 96.44 83 THR A N 1
ATOM 608 C CA . THR A 1 83 ? 7.789 4.605 -3.892 1.00 96.44 83 THR A CA 1
ATOM 609 C C . THR A 1 83 ? 7.921 5.514 -2.679 1.00 96.44 83 THR A C 1
ATOM 611 O O . THR A 1 83 ? 9.002 6.043 -2.430 1.00 96.44 83 THR A O 1
ATOM 614 N N . LEU A 1 84 ? 6.849 5.637 -1.902 1.00 96.00 84 LEU A N 1
ATOM 615 C CA . LEU A 1 84 ? 6.822 6.350 -0.629 1.00 96.00 84 LEU A CA 1
ATOM 616 C C . LEU A 1 84 ? 6.509 5.371 0.505 1.00 96.00 84 LEU A C 1
ATOM 618 O O . LEU A 1 84 ? 5.503 4.666 0.428 1.00 96.00 84 LEU A O 1
ATOM 622 N N . ASP A 1 85 ? 7.321 5.353 1.557 1.00 95.50 85 ASP A N 1
ATOM 623 C CA . ASP A 1 85 ? 7.021 4.582 2.767 1.00 95.50 85 ASP A CA 1
ATOM 624 C C . ASP A 1 85 ? 5.801 5.177 3.479 1.00 95.50 85 ASP A C 1
ATOM 626 O O . ASP A 1 85 ? 5.728 6.390 3.690 1.00 95.50 85 ASP A O 1
ATOM 630 N N . LEU A 1 86 ? 4.829 4.338 3.854 1.00 95.19 86 LEU A N 1
ATOM 631 C CA . LEU A 1 86 ? 3.646 4.830 4.561 1.00 95.19 86 LEU A CA 1
ATOM 632 C C . LEU A 1 86 ? 3.968 5.135 6.021 1.00 95.19 86 LEU A C 1
ATOM 634 O O . LEU A 1 86 ? 4.481 4.287 6.753 1.00 95.19 86 LEU A O 1
ATOM 638 N N . ASN A 1 87 ? 3.537 6.307 6.479 1.00 95.62 87 ASN A N 1
ATOM 639 C CA . ASN A 1 87 ? 3.484 6.629 7.900 1.00 95.62 87 ASN A CA 1
ATOM 640 C C . ASN A 1 87 ? 2.055 6.493 8.467 1.00 95.62 87 ASN A C 1
ATOM 642 O O . ASN A 1 87 ? 1.086 6.182 7.771 1.00 95.62 87 ASN A O 1
ATOM 646 N N . VAL A 1 88 ? 1.918 6.732 9.775 1.00 97.50 88 VAL A N 1
ATOM 647 C CA . VAL A 1 88 ? 0.641 6.634 10.504 1.00 97.50 88 VAL A CA 1
ATOM 648 C C . VAL A 1 88 ? -0.440 7.534 9.897 1.00 97.50 88 VAL A C 1
ATOM 650 O O . VAL A 1 88 ? -1.579 7.095 9.739 1.00 97.50 88 VAL A O 1
ATOM 653 N N . HIS A 1 89 ? -0.098 8.769 9.528 1.00 97.12 89 HIS A N 1
ATOM 654 C CA . HIS A 1 89 ? -1.044 9.725 8.954 1.00 97.12 89 HIS A CA 1
ATOM 655 C C . HIS A 1 89 ? -1.491 9.307 7.556 1.00 97.12 89 HIS A C 1
ATOM 657 O O . HIS A 1 89 ? -2.676 9.417 7.238 1.00 97.12 89 HIS A O 1
ATOM 663 N N . ASP 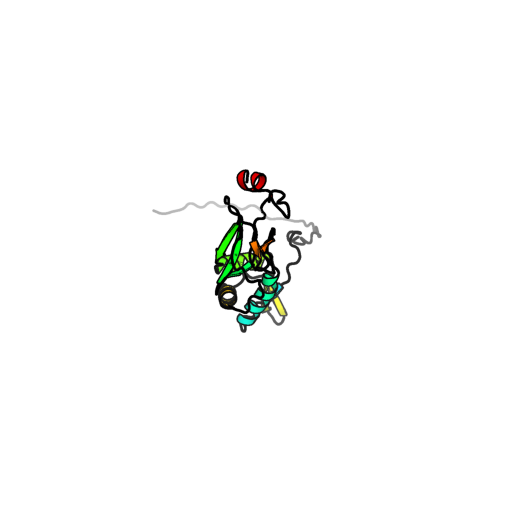A 1 90 ? -0.584 8.754 6.748 1.00 96.00 90 ASP A N 1
ATOM 664 C CA . ASP A 1 90 ? -0.943 8.206 5.441 1.00 96.00 90 ASP A CA 1
ATOM 665 C C . ASP A 1 90 ? -1.974 7.092 5.589 1.00 96.00 90 ASP A C 1
ATOM 667 O O . ASP A 1 90 ? -2.973 7.083 4.873 1.00 96.00 90 ASP A O 1
ATOM 671 N N . VAL A 1 91 ? -1.783 6.184 6.548 1.00 96.50 91 VAL A N 1
ATOM 672 C CA . VAL A 1 91 ? -2.739 5.101 6.813 1.00 96.50 91 VAL A CA 1
ATOM 673 C C . VAL A 1 91 ? -4.093 5.647 7.247 1.00 96.50 91 VAL A C 1
ATOM 675 O O . VAL A 1 91 ? -5.113 5.189 6.737 1.00 96.50 91 VAL A O 1
ATOM 678 N N . VAL A 1 92 ? -4.126 6.639 8.142 1.00 97.56 92 VAL A N 1
ATOM 679 C CA . VAL A 1 92 ? -5.380 7.291 8.557 1.00 97.56 92 VAL A CA 1
ATOM 680 C C . VAL A 1 92 ? -6.094 7.899 7.348 1.00 97.56 92 VAL A C 1
ATOM 682 O O . VAL A 1 92 ? -7.286 7.654 7.154 1.00 97.56 92 VAL A O 1
ATOM 685 N N . ASN A 1 93 ? -5.369 8.623 6.495 1.00 95.25 93 ASN A N 1
ATOM 686 C CA . ASN A 1 93 ? -5.928 9.249 5.300 1.00 95.25 93 ASN A CA 1
ATOM 687 C C . ASN A 1 93 ? -6.478 8.213 4.309 1.00 95.25 93 ASN A C 1
ATOM 689 O O . ASN A 1 93 ? -7.607 8.355 3.841 1.00 95.25 93 ASN A O 1
ATOM 693 N N . HIS A 1 94 ? -5.728 7.145 4.021 1.00 93.50 94 HIS A N 1
ATOM 694 C CA . HIS A 1 94 ? -6.180 6.090 3.106 1.00 93.50 94 HIS A CA 1
ATOM 695 C C . HIS A 1 94 ? -7.343 5.287 3.687 1.00 93.50 94 HIS A C 1
ATOM 697 O O . HIS A 1 94 ? -8.264 4.931 2.956 1.00 93.50 94 HIS A O 1
ATOM 703 N N . ALA A 1 95 ? -7.360 5.041 4.998 1.00 95.00 95 ALA A N 1
ATOM 704 C CA . ALA A 1 95 ? -8.471 4.355 5.644 1.00 95.00 95 ALA A CA 1
ATOM 705 C C . ALA A 1 95 ? -9.793 5.096 5.411 1.00 95.00 95 ALA A C 1
ATOM 707 O O . ALA A 1 95 ? -10.784 4.467 5.049 1.00 95.00 95 ALA A O 1
ATOM 708 N N . HIS A 1 96 ? -9.801 6.426 5.535 1.00 95.12 96 HIS A N 1
ATOM 709 C CA . HIS A 1 96 ? -10.996 7.249 5.301 1.00 95.12 96 HIS A CA 1
ATOM 710 C C . HIS A 1 96 ? -11.416 7.367 3.832 1.00 95.12 96 HIS A C 1
ATOM 712 O O . HIS A 1 96 ? -12.525 7.835 3.564 1.00 95.12 96 HIS A O 1
ATOM 718 N N . GLN A 1 97 ? -10.568 6.936 2.894 1.00 92.75 97 GLN A N 1
ATOM 719 C CA . GLN A 1 97 ? -10.923 6.807 1.478 1.00 92.75 97 GLN A CA 1
ATOM 720 C C . GLN A 1 97 ? -11.651 5.488 1.187 1.00 92.75 97 GLN A C 1
ATOM 722 O O . GLN A 1 97 ? -12.450 5.440 0.261 1.00 92.75 97 GLN A O 1
ATOM 727 N N . VAL A 1 98 ? -11.402 4.429 1.972 1.00 92.88 98 VAL A N 1
ATOM 728 C CA . VAL A 1 98 ? -11.928 3.073 1.703 1.00 92.88 98 VAL A CA 1
ATOM 729 C C . VAL A 1 98 ? -12.946 2.576 2.732 1.00 92.88 98 VAL A C 1
ATOM 731 O O . VAL A 1 98 ? -13.626 1.572 2.514 1.00 92.88 98 VAL A O 1
ATOM 734 N N . CYS A 1 99 ? -13.055 3.225 3.890 1.00 94.38 99 CYS A N 1
ATOM 735 C CA . CYS A 1 99 ? -13.981 2.830 4.945 1.00 94.38 99 CYS A CA 1
ATOM 736 C C . CYS A 1 99 ? -14.366 3.995 5.862 1.00 94.38 99 CYS A C 1
ATOM 738 O O . CYS A 1 99 ? -13.765 5.069 5.837 1.00 94.38 99 CYS A O 1
ATOM 740 N N . ARG A 1 100 ? -15.378 3.762 6.705 1.00 95.69 100 ARG A N 1
ATOM 741 C CA . ARG A 1 100 ? -15.768 4.679 7.786 1.00 95.69 100 ARG A CA 1
ATOM 742 C C . ARG A 1 100 ? -15.503 4.039 9.145 1.00 95.69 100 ARG A C 1
ATOM 744 O O . ARG A 1 100 ? -16.245 3.131 9.519 1.00 95.69 100 ARG A O 1
ATOM 751 N N . PRO A 1 101 ? -14.463 4.454 9.887 1.00 96.75 101 PRO A N 1
ATOM 752 C CA . PRO A 1 101 ? -14.239 3.966 11.241 1.00 96.75 101 PRO A CA 1
ATOM 753 C C . PRO A 1 101 ? -15.396 4.366 12.164 1.00 96.75 101 PRO A C 1
ATOM 755 O O . PRO A 1 101 ? -15.839 5.513 12.160 1.00 96.75 101 PRO A O 1
ATOM 758 N N . VAL A 1 102 ? -15.900 3.417 12.950 1.00 96.94 102 VAL A N 1
ATOM 759 C CA . VAL A 1 102 ? -17.011 3.634 13.887 1.00 96.94 102 VAL A CA 1
ATOM 760 C C . VAL A 1 102 ? -16.747 2.948 15.220 1.00 96.94 102 VAL A C 1
ATOM 762 O O . VAL A 1 102 ? -16.118 1.893 15.262 1.00 96.94 102 VAL A O 1
ATOM 765 N N . VAL A 1 103 ? -17.275 3.497 16.308 1.00 96.38 103 VAL A N 1
ATOM 766 C CA . VAL A 1 103 ? -17.324 2.845 17.625 1.00 96.38 103 VAL A CA 1
ATOM 767 C C . VAL A 1 103 ? -18.772 2.538 17.992 1.00 96.38 103 VAL A C 1
ATOM 769 O O . VAL A 1 103 ? -19.678 3.302 17.667 1.00 96.38 103 VAL A O 1
ATOM 772 N N . LYS A 1 104 ? -18.998 1.415 18.675 1.00 94.19 104 LYS A N 1
ATOM 773 C CA . LYS A 1 104 ? -20.291 1.088 19.288 1.00 94.19 104 LYS A CA 1
ATOM 774 C C . LYS A 1 104 ? -20.239 1.455 20.765 1.00 94.19 104 LYS A C 1
ATOM 776 O O . LYS A 1 104 ? -19.312 1.046 21.459 1.00 94.19 104 LYS A O 1
ATOM 781 N N . LYS A 1 105 ? -21.225 2.210 21.238 1.00 92.19 105 LYS A N 1
ATOM 782 C CA . LYS A 1 105 ? -21.378 2.599 22.644 1.00 92.19 105 LYS A CA 1
ATOM 783 C C . LYS A 1 105 ? -22.789 2.269 23.104 1.00 92.19 105 LYS A C 1
ATOM 785 O O . LYS A 1 105 ? -23.725 2.390 22.325 1.00 92.19 105 LYS A O 1
ATOM 790 N N . ILE A 1 106 ? -22.943 1.871 24.362 1.00 91.12 106 ILE A N 1
ATOM 791 C CA . ILE A 1 106 ? -24.265 1.691 24.968 1.00 91.12 106 ILE A CA 1
ATOM 792 C C . ILE A 1 106 ? -24.625 2.994 25.679 1.00 91.12 106 ILE A C 1
ATOM 794 O O . ILE A 1 106 ? -23.959 3.381 26.637 1.00 91.12 106 ILE A O 1
ATOM 798 N N . VAL A 1 107 ? -25.662 3.680 25.206 1.00 91.00 107 VAL A N 1
ATOM 799 C CA . VAL A 1 107 ? -26.181 4.916 25.799 1.00 91.00 107 VAL A CA 1
ATOM 800 C C . VAL A 1 107 ? -27.612 4.647 26.234 1.00 91.00 107 VAL A C 1
ATOM 802 O O . VAL A 1 107 ? -28.463 4.346 25.409 1.00 91.00 107 VAL A O 1
ATOM 805 N N . ARG A 1 108 ? -27.879 4.725 27.545 1.00 90.88 108 ARG A N 1
ATOM 806 C CA . ARG A 1 108 ? -29.213 4.460 28.125 1.00 90.88 108 ARG A CA 1
ATOM 807 C C . ARG A 1 108 ? -29.806 3.093 27.728 1.00 90.88 108 ARG A C 1
ATOM 809 O O . ARG A 1 108 ? -31.012 2.964 27.581 1.00 90.88 108 ARG A O 1
ATOM 816 N N . GLY A 1 109 ? -28.953 2.079 27.569 1.00 91.31 109 GLY A N 1
ATOM 817 C CA . GLY A 1 109 ? -29.360 0.726 27.167 1.00 91.31 109 GLY A CA 1
ATOM 818 C C . GLY A 1 109 ? -29.457 0.507 25.653 1.00 91.31 109 GLY A C 1
ATOM 819 O O . GLY A 1 109 ? -29.587 -0.635 25.226 1.00 91.31 109 GLY A O 1
ATOM 820 N N . GLU A 1 110 ? -29.317 1.553 24.837 1.00 90.88 110 GLU A N 1
ATOM 821 C CA . GLU A 1 110 ? -29.341 1.453 23.376 1.00 90.88 110 GLU A CA 1
ATOM 822 C C . GLU A 1 110 ? -27.926 1.448 22.792 1.00 90.88 110 GLU A C 1
ATOM 824 O O . GLU A 1 110 ? -27.046 2.189 23.237 1.00 90.88 110 GLU A O 1
ATOM 829 N N . VAL A 1 111 ? -27.691 0.615 21.772 1.00 91.88 111 VAL A N 1
ATOM 830 C CA . VAL A 1 111 ? -26.411 0.583 21.054 1.00 91.88 111 VAL A CA 1
ATOM 831 C C . VAL A 1 111 ? -26.385 1.708 20.026 1.00 91.88 111 VAL A C 1
ATOM 833 O O . VAL A 1 111 ? -27.029 1.634 18.983 1.00 91.88 111 VAL A O 1
ATOM 836 N N . VAL A 1 112 ? -25.580 2.726 20.300 1.00 93.44 112 VAL A N 1
ATOM 837 C CA . VAL A 1 112 ? -25.319 3.850 19.406 1.00 93.44 112 VAL A CA 1
ATOM 838 C C . VAL A 1 112 ? -24.021 3.598 18.642 1.00 93.44 112 VAL A C 1
ATOM 840 O O . VAL A 1 112 ? -22.996 3.238 19.228 1.00 93.44 112 VAL A O 1
ATOM 843 N N . VAL A 1 113 ? -24.063 3.788 17.323 1.00 93.88 113 VAL A N 1
ATOM 844 C CA . VAL A 1 113 ? -22.885 3.752 16.448 1.00 93.88 113 VAL A CA 1
ATOM 845 C C . VAL A 1 113 ? -22.444 5.185 16.182 1.00 93.88 113 VAL A C 1
ATOM 847 O O . VAL A 1 113 ? -23.211 5.986 15.657 1.00 93.88 113 VAL A O 1
ATOM 850 N N . GLU A 1 114 ? -21.205 5.502 16.529 1.00 94.69 114 GLU A N 1
ATOM 851 C CA . GLU A 1 114 ? -20.627 6.831 16.354 1.00 94.69 114 GLU A CA 1
ATOM 852 C C . GLU A 1 114 ? -19.453 6.753 15.376 1.00 94.69 114 GLU A C 1
ATOM 854 O O . GLU A 1 114 ? -18.560 5.917 15.535 1.00 94.69 114 GLU A O 1
ATOM 859 N N . ALA A 1 115 ? -19.454 7.613 14.356 1.00 95.12 115 ALA A N 1
ATOM 860 C CA . ALA A 1 115 ? -18.332 7.738 13.434 1.00 95.12 115 ALA A CA 1
ATOM 861 C C . ALA A 1 115 ? -17.144 8.407 14.128 1.00 95.12 115 ALA A C 1
ATOM 863 O O . ALA A 1 115 ? -17.301 9.403 14.829 1.00 95.12 115 ALA A O 1
ATOM 864 N N . VAL A 1 116 ? -15.949 7.864 13.913 1.00 96.25 116 VAL A N 1
ATOM 865 C CA . VAL A 1 116 ? -14.713 8.368 14.518 1.00 96.25 116 VAL A CA 1
ATOM 866 C C . VAL A 1 116 ? -13.608 8.467 13.477 1.00 96.25 116 VAL A C 1
ATOM 868 O O . VAL A 1 116 ? -13.634 7.807 12.437 1.00 96.25 116 VAL A O 1
ATOM 871 N N . THR A 1 117 ? -12.584 9.262 13.769 1.00 96.81 117 THR A N 1
ATOM 872 C CA . THR A 1 117 ? -11.316 9.164 13.043 1.00 96.81 117 THR A CA 1
ATOM 873 C C . THR A 1 117 ? -10.641 7.838 13.387 1.00 96.81 117 THR A C 1
ATOM 875 O O . THR A 1 117 ? -10.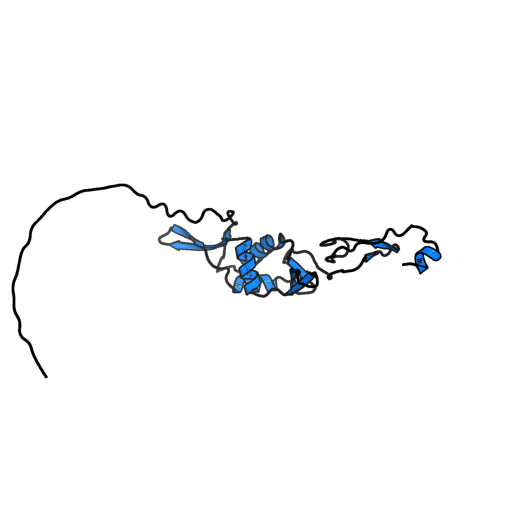718 7.388 14.533 1.00 96.81 117 THR A O 1
ATOM 878 N N . LEU A 1 118 ? -9.981 7.198 12.411 1.00 97.88 118 LEU A N 1
ATOM 879 C CA . LEU A 1 118 ? -9.184 6.002 12.673 1.00 97.88 118 LEU A CA 1
ATOM 880 C C . LEU A 1 118 ? -8.168 6.307 13.790 1.00 97.88 118 LEU A C 1
ATOM 882 O O . LEU A 1 118 ? -7.358 7.216 13.617 1.00 97.88 118 LEU A O 1
ATOM 886 N N . PRO A 1 119 ? -8.169 5.567 14.912 1.00 97.88 119 PRO A N 1
ATOM 887 C CA . PRO A 1 119 ? -7.190 5.809 15.959 1.00 97.88 119 PRO A CA 1
ATOM 888 C C . PRO A 1 119 ? -5.777 5.469 15.487 1.00 97.88 119 PRO A C 1
ATOM 890 O O . PRO A 1 119 ? -5.545 4.383 14.950 1.00 97.88 119 PRO A O 1
ATOM 893 N N . ASP A 1 120 ? -4.805 6.319 15.810 1.00 97.94 120 ASP A N 1
ATOM 894 C CA . ASP A 1 120 ? -3.395 6.104 15.463 1.00 97.94 120 ASP A CA 1
ATOM 895 C C . ASP A 1 120 ? -2.843 4.753 15.930 1.00 97.94 120 ASP A C 1
ATOM 897 O O . ASP A 1 120 ? -1.958 4.180 15.299 1.00 97.94 120 ASP A O 1
ATOM 901 N N . ARG A 1 121 ? -3.353 4.219 17.049 1.00 97.62 121 ARG A N 1
ATOM 902 C CA . ARG A 1 121 ? -2.966 2.884 17.530 1.00 97.62 121 ARG A CA 1
ATOM 903 C C . ARG A 1 121 ? -3.337 1.793 16.525 1.00 97.62 121 ARG A C 1
ATOM 905 O O . ARG A 1 121 ? -2.541 0.886 16.324 1.00 97.62 121 ARG A O 1
ATOM 912 N N . VAL A 1 122 ? -4.496 1.895 15.871 1.00 97.94 122 VAL A N 1
ATOM 913 C CA . VAL A 1 122 ? -4.907 0.956 14.815 1.00 97.94 122 VAL A CA 1
ATOM 914 C C . VAL A 1 122 ? -4.015 1.118 13.589 1.00 97.94 122 VAL A C 1
ATOM 916 O O . VAL A 1 122 ? -3.565 0.119 13.040 1.00 97.94 122 VAL A O 1
ATOM 919 N N . ALA A 1 123 ? -3.698 2.356 13.200 1.00 97.81 123 ALA A N 1
ATOM 920 C CA . ALA A 1 123 ? -2.792 2.626 12.084 1.00 97.81 123 ALA A CA 1
ATOM 921 C C . ALA A 1 123 ? -1.371 2.085 12.331 1.00 97.81 123 ALA A C 1
ATOM 923 O O . ALA A 1 123 ? -0.808 1.429 11.460 1.00 97.81 123 ALA A O 1
ATOM 924 N N . ARG A 1 124 ? -0.813 2.268 13.536 1.00 97.44 124 ARG A N 1
ATOM 925 C CA . ARG A 1 124 ? 0.475 1.668 13.933 1.00 97.44 124 ARG A CA 1
ATOM 926 C C . ARG A 1 124 ? 0.430 0.143 13.929 1.00 97.44 124 ARG A C 1
ATOM 928 O O . ARG A 1 124 ? 1.337 -0.488 13.405 1.00 97.44 124 ARG A O 1
ATOM 935 N N . LEU A 1 125 ? -0.632 -0.450 14.479 1.00 97.06 125 LEU A N 1
ATOM 936 C CA . LEU A 1 125 ? -0.815 -1.903 14.443 1.00 97.06 125 LEU A CA 1
ATOM 937 C C . LEU A 1 125 ? -0.909 -2.421 13.007 1.00 97.06 125 LEU A C 1
ATOM 939 O O . LEU A 1 125 ? -0.344 -3.466 12.719 1.00 97.06 125 LEU A O 1
ATOM 943 N N . TYR A 1 126 ? -1.577 -1.690 12.112 1.00 96.44 126 TYR A N 1
ATOM 944 C CA . TYR A 1 126 ? -1.627 -2.006 10.688 1.00 96.44 126 TYR A CA 1
ATOM 945 C C . TYR A 1 126 ? -0.237 -1.951 10.035 1.00 96.44 126 TYR A C 1
ATOM 947 O O . TYR A 1 126 ? 0.137 -2.887 9.334 1.00 96.44 126 TYR A O 1
ATOM 955 N N . LEU A 1 127 ? 0.554 -0.906 10.295 1.00 95.56 127 LEU A N 1
ATOM 956 C CA . LEU A 1 127 ? 1.925 -0.787 9.778 1.00 95.56 127 LEU A CA 1
ATOM 957 C C . LEU A 1 127 ? 2.878 -1.858 10.326 1.00 95.56 127 LEU A C 1
ATOM 959 O O . LEU A 1 127 ? 3.868 -2.160 9.680 1.00 95.56 127 LEU A O 1
ATOM 963 N N . ASN A 1 128 ? 2.575 -2.471 11.469 1.00 94.56 128 ASN A N 1
ATOM 964 C CA . ASN A 1 128 ? 3.388 -3.541 12.058 1.00 94.56 128 ASN A CA 1
ATOM 965 C C . ASN A 1 128 ? 2.881 -4.949 11.704 1.00 94.56 128 ASN A C 1
ATOM 967 O O . ASN A 1 128 ? 3.246 -5.923 12.357 1.00 94.56 128 ASN A O 1
ATOM 971 N N . ARG A 1 129 ? 2.005 -5.078 10.699 1.00 91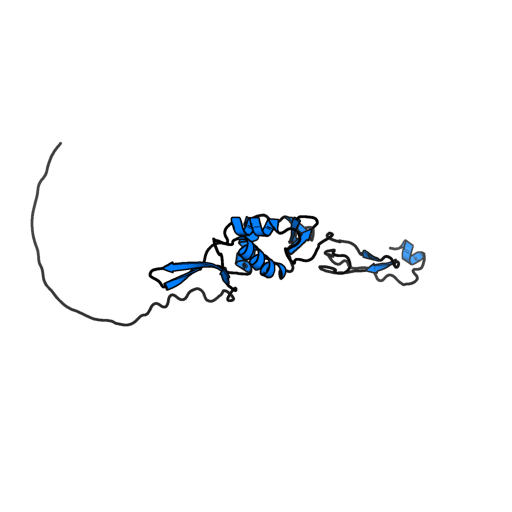.19 129 ARG A N 1
ATOM 972 C CA . ARG A 1 129 ? 1.509 -6.390 10.253 1.00 91.19 129 ARG A CA 1
ATOM 973 C C . ARG A 1 129 ? 2.515 -7.178 9.423 1.00 91.19 129 ARG A C 1
ATOM 975 O O . ARG A 1 129 ? 2.276 -8.362 9.237 1.00 91.19 129 ARG A O 1
ATOM 982 N N . HIS A 1 130 ? 3.583 -6.543 8.940 1.00 81.06 130 HIS A N 1
ATOM 983 C CA . HIS A 1 130 ? 4.646 -7.175 8.156 1.00 81.06 130 HIS A CA 1
ATOM 984 C C . HIS A 1 130 ? 4.087 -8.084 7.045 1.00 81.06 130 HIS A C 1
ATOM 986 O O . HIS A 1 130 ? 3.484 -7.615 6.098 1.00 81.06 130 HIS A O 1
ATOM 992 N N . ASP A 1 131 ? 4.184 -9.396 7.157 1.00 78.44 131 ASP A N 1
ATOM 993 C CA . ASP A 1 131 ? 3.733 -10.353 6.140 1.00 78.44 131 ASP A CA 1
ATOM 994 C C . ASP A 1 131 ? 2.202 -10.450 5.939 1.00 78.44 131 ASP A C 1
ATOM 996 O O . ASP A 1 131 ? 1.741 -11.120 5.015 1.00 78.44 131 ASP A O 1
ATOM 1000 N N . ALA A 1 132 ? 1.391 -9.761 6.748 1.00 90.50 132 ALA A N 1
ATOM 1001 C CA . ALA A 1 132 ? -0.066 -9.913 6.758 1.00 90.50 132 ALA A CA 1
ATOM 1002 C C . ALA A 1 132 ? -0.862 -8.694 6.238 1.00 90.50 132 ALA A C 1
ATOM 1004 O O . ALA A 1 132 ? -1.999 -8.465 6.683 1.00 90.50 132 ALA A O 1
ATOM 1005 N N . TRP A 1 133 ? -0.295 -7.889 5.327 1.00 94.50 133 TRP A N 1
ATOM 1006 C CA . TRP A 1 133 ? -1.024 -6.792 4.659 1.00 94.50 133 TRP A CA 1
ATOM 1007 C C . TRP A 1 133 ? -1.959 -7.261 3.543 1.00 94.50 133 TRP A C 1
ATOM 1009 O O . TRP A 1 133 ? -2.970 -6.608 3.301 1.00 94.50 133 TRP A O 1
ATOM 1019 N N . GLY A 1 134 ? -1.630 -8.363 2.862 1.00 92.69 134 GLY A N 1
ATOM 1020 C CA . GLY A 1 134 ? -2.395 -8.848 1.706 1.00 92.69 134 GLY A CA 1
ATOM 1021 C C . GLY A 1 134 ? -2.224 -8.010 0.431 1.00 92.69 134 GLY A C 1
ATOM 1022 O O . GLY A 1 134 ? -3.009 -8.166 -0.500 1.00 92.69 134 GLY A O 1
ATOM 1023 N N . VAL A 1 135 ? -1.222 -7.126 0.381 1.00 94.62 135 VAL A N 1
ATOM 1024 C CA . VAL A 1 135 ? -0.856 -6.358 -0.822 1.00 94.62 135 VAL A CA 1
ATOM 1025 C C . VAL A 1 135 ? 0.188 -7.113 -1.660 1.00 94.62 135 VAL A C 1
ATOM 1027 O O . VAL A 1 135 ? 0.930 -7.926 -1.107 1.00 94.62 135 VAL A O 1
ATOM 1030 N N . PRO A 1 136 ? 0.305 -6.848 -2.974 1.00 95.56 136 PRO A N 1
ATOM 1031 C CA . PRO A 1 136 ? 1.350 -7.453 -3.798 1.00 95.56 136 PRO A CA 1
ATOM 1032 C C . PRO A 1 136 ? 2.762 -7.002 -3.393 1.00 95.56 136 PRO A C 1
ATOM 1034 O O . PRO A 1 136 ? 2.961 -5.878 -2.926 1.00 95.56 136 PRO A O 1
ATOM 1037 N N . HIS A 1 137 ? 3.762 -7.852 -3.637 1.00 95.69 137 HIS A N 1
ATOM 1038 C CA . HIS A 1 137 ? 5.173 -7.485 -3.480 1.00 95.69 137 HIS A CA 1
ATOM 1039 C C . HIS A 1 137 ? 5.661 -6.639 -4.660 1.00 95.69 137 HIS A C 1
ATOM 1041 O O . HIS A 1 137 ? 5.343 -6.945 -5.807 1.00 95.69 137 HIS A O 1
ATOM 1047 N N . LEU A 1 138 ? 6.463 -5.613 -4.391 1.00 96.75 138 LEU A N 1
ATOM 1048 C CA . LEU A 1 138 ? 7.096 -4.764 -5.394 1.00 96.75 138 LEU A CA 1
ATOM 1049 C C . LEU A 1 138 ? 8.616 -4.847 -5.252 1.00 96.75 138 LEU A C 1
ATOM 1051 O O . LEU A 1 138 ? 9.186 -4.321 -4.294 1.00 96.75 138 LEU A O 1
ATOM 1055 N N . ASP A 1 139 ? 9.264 -5.462 -6.236 1.00 95.62 139 ASP A N 1
ATOM 1056 C CA . ASP A 1 139 ? 10.717 -5.644 -6.247 1.00 95.62 139 ASP A CA 1
ATOM 1057 C C . ASP A 1 139 ? 11.425 -4.364 -6.747 1.00 95.62 139 ASP A C 1
ATOM 1059 O O . ASP A 1 139 ? 12.540 -4.044 -6.329 1.00 95.62 139 ASP A O 1
ATOM 1063 N N . GLY A 1 140 ? 10.733 -3.540 -7.543 1.00 94.94 140 GLY A N 1
ATOM 1064 C CA . GLY A 1 140 ? 11.191 -2.202 -7.910 1.00 94.94 140 GLY A CA 1
ATOM 1065 C C . GLY A 1 140 ? 10.347 -1.532 -8.990 1.00 94.94 140 GLY A C 1
ATOM 1066 O O . GLY A 1 140 ? 9.255 -1.983 -9.331 1.00 94.94 140 GLY A O 1
ATOM 1067 N N . ILE A 1 141 ? 10.885 -0.457 -9.564 1.00 95.44 141 ILE A N 1
ATOM 1068 C CA . ILE A 1 141 ? 10.296 0.248 -10.707 1.00 95.44 141 ILE A CA 1
ATOM 1069 C C . ILE A 1 141 ? 11.220 0.044 -11.907 1.00 95.44 141 ILE A C 1
ATOM 1071 O O . ILE A 1 141 ? 12.396 0.397 -11.846 1.00 95.44 141 ILE A O 1
ATOM 1075 N N . CYS A 1 142 ? 10.691 -0.522 -12.988 1.00 93.75 142 CYS A N 1
ATOM 1076 C CA . CYS A 1 142 ? 11.438 -0.811 -14.203 1.00 93.75 142 CYS A CA 1
ATOM 1077 C C . CYS A 1 142 ? 11.127 0.239 -15.279 1.00 93.75 142 CYS A C 1
ATOM 1079 O O . CYS A 1 142 ? 9.973 0.425 -15.671 1.00 93.75 142 CYS A O 1
ATOM 1081 N N . ARG A 1 143 ? 12.170 0.935 -15.741 1.00 91.56 143 ARG A N 1
ATOM 1082 C CA . ARG A 1 143 ? 12.106 1.978 -16.786 1.00 91.56 143 ARG A CA 1
ATOM 1083 C C . ARG A 1 143 ? 12.713 1.519 -18.117 1.00 91.56 143 ARG A C 1
ATOM 1085 O O . ARG A 1 143 ? 12.994 2.336 -18.984 1.00 91.56 143 ARG A O 1
ATOM 1092 N N . ALA A 1 144 ? 12.957 0.221 -18.248 1.00 90.31 144 ALA A N 1
ATOM 1093 C CA . ALA A 1 144 ? 13.582 -0.416 -19.398 1.00 90.31 144 ALA A CA 1
ATOM 1094 C C . ALA A 1 144 ? 12.827 -1.717 -19.729 1.00 90.31 144 ALA A C 1
ATOM 1096 O O . ALA A 1 144 ? 11.995 -2.155 -18.930 1.00 90.31 144 ALA A O 1
ATOM 1097 N N . PRO A 1 145 ? 13.079 -2.352 -20.883 1.00 89.25 145 PRO A N 1
ATOM 1098 C CA . PRO A 1 145 ? 12.590 -3.698 -21.137 1.00 89.25 145 PRO A CA 1
ATOM 1099 C C . PRO A 1 145 ? 13.206 -4.689 -20.157 1.00 89.25 145 PRO A C 1
ATOM 1101 O O . PRO A 1 145 ? 14.339 -4.514 -19.704 1.00 89.25 145 PRO A O 1
ATOM 1104 N N . ILE A 1 146 ? 12.476 -5.761 -19.878 1.00 89.50 146 ILE A N 1
ATOM 1105 C CA . ILE A 1 146 ? 12.956 -6.854 -19.040 1.00 89.50 146 ILE A CA 1
ATOM 1106 C C . ILE A 1 146 ? 13.460 -7.962 -19.960 1.00 89.50 146 ILE A C 1
ATOM 1108 O O . ILE A 1 146 ? 12.705 -8.473 -20.785 1.00 89.50 146 ILE A O 1
ATOM 1112 N N . LEU A 1 147 ? 14.730 -8.335 -19.816 1.00 88.06 147 LEU A N 1
ATOM 1113 C CA . LEU A 1 147 ? 15.284 -9.514 -20.472 1.00 88.06 147 LEU A CA 1
ATOM 1114 C C . LEU A 1 147 ? 14.911 -10.751 -19.651 1.00 88.06 147 LEU A C 1
ATOM 1116 O O . LEU A 1 147 ? 15.289 -10.859 -18.484 1.00 88.06 147 LEU A O 1
ATOM 1120 N N . ALA A 1 148 ? 14.150 -11.662 -20.244 1.00 85.19 148 ALA A N 1
ATOM 1121 C CA . ALA A 1 148 ? 13.818 -12.935 -19.624 1.00 85.19 148 ALA A CA 1
ATOM 1122 C C . ALA A 1 148 ? 14.991 -13.928 -19.726 1.00 85.19 148 ALA A C 1
ATOM 1124 O O . ALA A 1 148 ? 15.901 -13.771 -20.540 1.00 85.19 148 ALA A O 1
ATOM 1125 N N . ASN A 1 149 ? 14.957 -14.985 -18.908 1.00 84.19 149 ASN A N 1
ATOM 1126 C CA . ASN A 1 149 ? 16.009 -16.011 -18.882 1.00 84.19 149 ASN A CA 1
ATOM 1127 C C . ASN A 1 149 ? 16.144 -16.783 -20.208 1.00 84.19 149 ASN A C 1
ATOM 1129 O O . ASN A 1 149 ? 17.198 -17.352 -20.473 1.00 84.19 149 ASN A O 1
ATOM 1133 N N . ASP A 1 150 ? 15.091 -16.812 -21.027 1.00 86.75 150 ASP A N 1
ATOM 1134 C CA . ASP A 1 150 ? 15.092 -17.403 -22.370 1.00 86.75 150 ASP A CA 1
ATOM 1135 C C . ASP A 1 150 ? 15.636 -16.447 -23.452 1.00 86.75 150 ASP A C 1
ATOM 1137 O O . ASP A 1 150 ? 15.660 -16.793 -24.631 1.00 86.75 150 ASP A O 1
ATOM 1141 N N . GLY A 1 151 ? 16.081 -15.248 -23.059 1.00 83.81 151 GLY A N 1
ATOM 1142 C CA . GLY A 1 151 ? 16.586 -14.212 -23.956 1.00 83.81 151 GLY A CA 1
ATOM 1143 C C . GLY A 1 151 ? 15.497 -13.362 -24.615 1.00 83.81 151 GLY A C 1
ATOM 1144 O O . GLY A 1 151 ? 15.830 -12.440 -25.360 1.00 83.81 151 GLY A O 1
ATOM 1145 N N . SER A 1 152 ? 14.212 -13.625 -24.350 1.00 83.94 152 SER A N 1
ATOM 1146 C CA . SER A 1 152 ? 13.125 -12.796 -24.870 1.00 83.94 152 SER A CA 1
ATOM 1147 C C . SER A 1 152 ? 13.077 -11.430 -24.178 1.00 83.94 152 SER A C 1
ATOM 1149 O O . SER A 1 152 ? 13.403 -11.281 -22.997 1.00 83.94 152 SER A O 1
ATOM 1151 N N . ILE A 1 153 ? 12.667 -10.406 -24.930 1.00 86.19 153 ILE A N 1
ATOM 1152 C CA . ILE A 1 153 ? 12.496 -9.048 -24.414 1.00 86.19 153 ILE A CA 1
ATOM 1153 C C . ILE A 1 153 ? 11.023 -8.835 -24.077 1.00 86.19 153 ILE A C 1
ATOM 1155 O O . ILE A 1 153 ? 10.155 -8.863 -24.950 1.00 86.19 153 ILE A O 1
ATOM 1159 N N . ARG A 1 154 ? 10.745 -8.572 -22.803 1.00 85.06 154 ARG A N 1
ATOM 1160 C CA . ARG A 1 154 ? 9.420 -8.225 -22.296 1.00 85.06 154 ARG A CA 1
ATOM 1161 C C . ARG A 1 154 ? 9.287 -6.713 -22.158 1.00 85.06 154 ARG A C 1
ATOM 1163 O O . ARG A 1 154 ? 10.092 -6.061 -21.493 1.00 85.06 154 ARG A O 1
ATOM 1170 N N . VAL A 1 155 ? 8.200 -6.175 -22.704 1.00 88.12 155 VAL A N 1
ATOM 1171 C CA . VAL A 1 155 ? 7.739 -4.807 -22.440 1.00 88.12 155 VAL A CA 1
ATOM 1172 C C . VAL A 1 155 ? 6.381 -4.882 -21.772 1.00 88.12 155 VAL A C 1
ATOM 1174 O O . VAL A 1 155 ? 5.414 -5.356 -22.360 1.00 88.12 155 VAL A O 1
ATOM 1177 N N . ALA A 1 156 ? 6.312 -4.410 -20.534 1.00 89.75 156 ALA A N 1
ATOM 1178 C CA . ALA A 1 156 ? 5.079 -4.325 -19.768 1.00 89.75 156 ALA A CA 1
ATOM 1179 C C . ALA A 1 156 ? 4.812 -2.872 -19.358 1.00 89.75 156 ALA A C 1
ATOM 1181 O O . ALA A 1 156 ? 5.725 -2.044 -19.311 1.00 89.75 156 ALA A O 1
ATOM 1182 N N . ARG A 1 157 ? 3.553 -2.565 -19.039 1.00 92.19 157 ARG A N 1
ATOM 1183 C CA . ARG A 1 157 ? 3.137 -1.289 -18.448 1.00 92.19 157 ARG A CA 1
ATOM 1184 C C . ARG A 1 157 ? 2.267 -1.559 -17.225 1.00 92.19 157 ARG A C 1
ATOM 1186 O O . ARG A 1 157 ? 1.328 -2.345 -17.301 1.00 92.19 157 ARG A O 1
ATOM 1193 N N . GLY A 1 158 ? 2.560 -0.877 -16.122 1.00 94.25 158 GLY A N 1
ATOM 1194 C CA . GLY A 1 158 ? 1.951 -1.129 -14.818 1.00 94.25 158 GLY A CA 1
ATOM 1195 C C . GLY A 1 158 ? 2.654 -2.251 -14.054 1.00 94.25 158 GLY A C 1
ATOM 1196 O O . GLY A 1 158 ? 3.807 -2.575 -14.327 1.00 94.25 158 GLY A O 1
ATOM 1197 N N . TYR A 1 159 ? 1.968 -2.822 -13.067 1.00 95.44 159 TYR A N 1
ATOM 1198 C CA . TYR A 1 159 ? 2.511 -3.908 -12.253 1.00 95.44 159 TYR A CA 1
ATOM 1199 C C . TYR A 1 159 ? 2.581 -5.222 -13.043 1.00 95.44 159 TYR A C 1
ATOM 1201 O O . TYR A 1 159 ? 1.545 -5.783 -13.407 1.00 95.44 159 TYR A O 1
ATOM 1209 N N . ASP A 1 160 ? 3.793 -5.722 -13.272 1.00 93.44 160 ASP A N 1
ATOM 1210 C CA . ASP A 1 160 ? 4.043 -7.032 -13.867 1.00 93.44 160 ASP A CA 1
ATOM 1211 C C . ASP A 1 160 ? 4.117 -8.097 -12.767 1.00 93.44 160 ASP A C 1
ATOM 1213 O O . ASP A 1 160 ? 5.018 -8.088 -11.930 1.00 93.44 160 ASP A O 1
ATOM 1217 N N . LYS A 1 161 ? 3.159 -9.028 -12.758 1.00 92.94 161 LYS A N 1
ATOM 1218 C CA . LYS A 1 161 ? 3.046 -10.054 -11.710 1.00 92.94 161 LYS A CA 1
ATOM 1219 C C . LYS A 1 161 ? 4.167 -11.087 -11.765 1.00 92.94 161 LYS A C 1
ATOM 1221 O O . LYS A 1 161 ? 4.526 -11.623 -10.720 1.00 92.94 161 LYS A O 1
ATOM 1226 N N . ASP A 1 162 ? 4.708 -11.352 -12.953 1.00 91.06 162 ASP A N 1
ATOM 1227 C CA . ASP A 1 162 ? 5.736 -12.381 -13.135 1.00 91.06 162 ASP A CA 1
ATOM 1228 C C . ASP A 1 162 ? 7.073 -11.917 -12.551 1.00 91.06 162 ASP A C 1
ATOM 1230 O O . ASP A 1 162 ? 7.795 -12.685 -11.919 1.00 91.06 162 ASP A O 1
ATOM 1234 N N . THR A 1 163 ? 7.384 -10.633 -12.740 1.00 92.38 163 THR A N 1
ATOM 1235 C CA . THR A 1 163 ? 8.666 -10.032 -12.350 1.00 92.38 163 THR A CA 1
ATOM 1236 C C . THR A 1 163 ? 8.568 -9.167 -11.093 1.00 92.38 163 THR A C 1
ATOM 1238 O O . THR A 1 163 ? 9.591 -8.760 -10.554 1.00 92.38 163 THR A O 1
ATOM 1241 N N . ARG A 1 164 ? 7.347 -8.881 -10.619 1.00 95.62 164 ARG A N 1
ATOM 1242 C CA . ARG A 1 164 ? 7.032 -8.015 -9.469 1.00 95.62 164 ARG A CA 1
ATOM 1243 C C . ARG A 1 164 ? 7.560 -6.585 -9.591 1.00 95.62 164 ARG A C 1
ATOM 1245 O O . ARG A 1 164 ? 7.658 -5.871 -8.591 1.00 95.62 164 ARG A O 1
ATOM 1252 N N . PHE A 1 165 ? 7.853 -6.131 -10.807 1.00 95.44 165 PHE A N 1
ATOM 1253 C CA . PHE A 1 165 ? 8.205 -4.744 -11.082 1.00 95.44 165 PHE A CA 1
ATOM 1254 C C . PHE A 1 165 ? 6.975 -3.914 -11.440 1.00 95.44 165 PHE A C 1
ATOM 1256 O O . PHE A 1 165 ? 6.029 -4.385 -12.068 1.00 95.44 165 PHE A O 1
ATOM 1263 N N . TRP A 1 166 ? 7.019 -2.629 -11.098 1.00 96.06 166 TRP A N 1
ATOM 1264 C CA . TRP A 1 166 ? 6.179 -1.638 -11.757 1.00 96.06 166 TRP A CA 1
ATOM 1265 C C . TRP A 1 166 ? 6.885 -1.132 -13.013 1.00 96.06 166 TRP A C 1
ATOM 1267 O O . TRP A 1 166 ? 7.880 -0.413 -12.923 1.00 96.06 166 TRP A O 1
ATOM 1277 N N . CYS A 1 167 ? 6.385 -1.499 -14.185 1.00 94.44 167 CYS A N 1
ATOM 1278 C CA . CYS A 1 167 ? 6.961 -1.119 -15.465 1.00 94.44 167 CYS A CA 1
ATOM 1279 C C . CYS A 1 167 ? 6.333 0.182 -15.970 1.00 94.44 167 CYS A C 1
ATOM 1281 O O . CYS A 1 167 ? 5.110 0.300 -16.073 1.00 94.44 167 CYS A O 1
ATOM 1283 N N . THR A 1 168 ? 7.151 1.168 -16.336 1.00 91.44 168 THR A N 1
ATOM 1284 C CA . THR A 1 168 ? 6.634 2.441 -16.875 1.00 91.44 168 THR A CA 1
ATOM 1285 C C . THR A 1 168 ? 6.065 2.300 -18.286 1.00 91.44 168 THR A C 1
ATOM 1287 O O . THR A 1 168 ? 5.310 3.164 -18.729 1.00 91.44 168 THR A O 1
ATOM 1290 N N . GLY A 1 169 ? 6.375 1.189 -18.962 1.00 83.75 169 GLY A N 1
ATOM 1291 C CA . GLY A 1 169 ? 6.191 1.031 -20.397 1.00 83.75 169 GLY A CA 1
ATOM 1292 C C . GLY A 1 169 ? 7.252 1.830 -21.144 1.00 83.75 169 GLY A C 1
ATOM 1293 O O . GLY A 1 169 ? 7.527 2.979 -20.799 1.00 83.75 169 GLY A O 1
ATOM 1294 N N . ILE A 1 170 ? 7.863 1.213 -22.149 1.00 83.94 170 ILE A N 1
ATOM 1295 C CA . ILE A 1 170 ? 8.694 1.927 -23.113 1.00 83.94 170 ILE A CA 1
ATOM 1296 C C . ILE A 1 170 ? 8.263 1.545 -24.521 1.00 83.94 170 ILE A C 1
ATOM 1298 O O . ILE A 1 170 ? 7.760 0.443 -24.740 1.00 83.94 170 ILE A O 1
ATOM 1302 N N . GLU A 1 171 ? 8.468 2.444 -25.473 1.00 81.94 171 GLU A N 1
ATOM 1303 C CA . GLU A 1 171 ? 8.320 2.112 -26.883 1.00 81.94 171 GLU A CA 1
ATOM 1304 C C . GLU A 1 171 ? 9.603 1.433 -27.351 1.00 81.94 171 GLU A C 1
ATOM 1306 O O . GLU A 1 171 ? 10.682 2.024 -27.313 1.00 81.94 171 GLU A O 1
ATOM 1311 N N . LEU A 1 172 ? 9.491 0.167 -27.751 1.00 77.12 172 LEU A N 1
ATOM 1312 C CA . LEU A 1 172 ? 10.586 -0.528 -28.412 1.00 77.12 172 LEU A CA 1
ATOM 1313 C C . LEU A 1 172 ? 10.469 -0.351 -29.925 1.00 77.12 172 LEU A C 1
ATOM 1315 O O . LEU A 1 172 ? 9.374 -0.521 -30.470 1.00 77.12 172 LEU A O 1
ATOM 1319 N N . PRO A 1 173 ? 11.585 -0.086 -30.627 1.00 78.25 173 PRO A N 1
ATOM 1320 C CA . PRO A 1 173 ? 11.603 -0.233 -32.072 1.00 78.25 173 PRO A CA 1
ATOM 1321 C C . PRO A 1 173 ? 11.318 -1.694 -32.446 1.00 78.25 173 PRO A C 1
ATOM 1323 O O . PRO A 1 173 ? 11.582 -2.617 -31.675 1.00 78.25 173 PRO A O 1
ATOM 1326 N N . SER A 1 174 ? 10.792 -1.920 -33.650 1.00 79.00 174 SER A N 1
ATOM 1327 C CA . SER A 1 174 ? 10.600 -3.276 -34.169 1.00 79.00 174 SER A CA 1
ATOM 1328 C C . SER A 1 174 ? 11.960 -3.950 -34.369 1.00 79.00 174 SER A C 1
ATOM 1330 O O . SER A 1 174 ? 12.661 -3.648 -35.335 1.00 79.00 174 SER A O 1
ATOM 1332 N N . ILE A 1 175 ? 12.326 -4.872 -33.476 1.00 76.00 175 ILE A N 1
ATOM 1333 C CA . ILE A 1 175 ? 13.560 -5.662 -33.570 1.00 76.00 175 ILE A CA 1
ATOM 1334 C C . ILE A 1 175 ? 13.250 -6.951 -34.354 1.00 76.00 175 ILE A C 1
ATOM 1336 O O . ILE A 1 175 ? 12.444 -7.756 -33.886 1.00 76.00 175 ILE A O 1
ATOM 1340 N N . PRO A 1 176 ? 13.847 -7.173 -35.541 1.00 79.69 176 PRO A N 1
ATOM 1341 C CA . PRO A 1 176 ? 13.663 -8.417 -36.291 1.00 79.69 176 PRO A CA 1
ATOM 1342 C C . PRO A 1 176 ? 14.237 -9.618 -35.527 1.00 79.69 176 PRO A C 1
ATOM 1344 O O . PRO A 1 176 ? 15.278 -9.483 -34.892 1.00 79.69 176 PRO A O 1
ATOM 1347 N N . GLU A 1 177 ? 13.651 -10.814 -35.673 1.00 78.44 177 GLU A N 1
ATOM 1348 C CA . GLU A 1 177 ? 14.171 -12.046 -35.035 1.00 78.44 177 GLU A CA 1
ATOM 1349 C C . GLU A 1 177 ? 15.623 -12.374 -35.426 1.00 78.44 177 GLU A C 1
ATOM 1351 O O . GLU A 1 177 ? 16.363 -12.994 -34.665 1.00 78.44 177 GLU A O 1
ATOM 1356 N N . ARG A 1 178 ? 16.043 -11.969 -36.629 1.00 82.88 178 ARG A N 1
ATOM 1357 C CA . ARG A 1 178 ? 17.413 -12.127 -37.133 1.00 82.88 178 ARG A CA 1
ATOM 1358 C C . ARG A 1 178 ? 17.924 -10.776 -37.632 1.00 82.88 178 ARG A C 1
ATOM 1360 O O . ARG A 1 178 ? 17.843 -10.511 -38.834 1.00 82.88 178 ARG A O 1
ATOM 1367 N N . PRO A 1 179 ? 18.397 -9.895 -36.735 1.00 82.31 179 PRO A N 1
ATOM 1368 C CA . PRO A 1 179 ? 18.878 -8.583 -37.132 1.00 82.31 179 PRO A CA 1
ATOM 1369 C C . PRO A 1 179 ? 20.136 -8.731 -37.992 1.00 82.31 179 PRO A C 1
ATOM 1371 O O . PRO A 1 179 ? 21.048 -9.499 -37.681 1.00 82.31 179 PRO A O 1
ATOM 1374 N N . SER A 1 180 ? 20.197 -7.991 -39.096 1.00 87.56 180 SER A N 1
ATOM 1375 C CA . SER A 1 180 ? 21.430 -7.873 -39.872 1.00 87.56 180 SER A CA 1
ATOM 1376 C C . SER A 1 180 ? 22.442 -6.996 -39.134 1.00 87.56 180 SER A C 1
ATOM 1378 O O . SER A 1 180 ? 22.073 -6.108 -38.364 1.00 87.56 180 SER A O 1
ATOM 1380 N N . ARG A 1 181 ? 23.731 -7.176 -39.436 1.00 87.38 181 ARG A N 1
ATOM 1381 C CA . ARG A 1 181 ? 24.803 -6.321 -38.902 1.00 87.38 181 ARG A CA 1
ATOM 1382 C C . ARG A 1 181 ? 24.518 -4.827 -39.108 1.00 87.38 181 ARG A C 1
ATOM 1384 O O . ARG A 1 181 ? 24.662 -4.048 -38.179 1.00 87.38 181 ARG A O 1
ATOM 1391 N N . LYS A 1 182 ? 24.036 -4.452 -40.298 1.00 86.38 182 LYS A N 1
ATOM 1392 C CA . LYS A 1 182 ? 23.701 -3.062 -40.638 1.00 86.38 182 LYS A CA 1
ATOM 1393 C C . LYS A 1 182 ? 22.568 -2.495 -39.774 1.00 86.38 182 LYS A C 1
ATOM 1395 O O . LYS A 1 182 ? 22.571 -1.310 -39.477 1.00 86.38 182 LYS A O 1
ATOM 1400 N N . GLN A 1 183 ? 21.595 -3.323 -39.390 1.00 82.19 183 GLN A N 1
ATOM 1401 C CA . GLN A 1 183 ? 20.508 -2.908 -38.496 1.00 82.19 183 GLN A CA 1
ATOM 1402 C C . GLN A 1 183 ? 20.996 -2.752 -37.054 1.00 82.19 183 GLN A C 1
ATOM 1404 O O . GLN A 1 183 ? 20.571 -1.821 -36.385 1.00 82.19 183 GLN A O 1
ATOM 1409 N N . ALA A 1 184 ? 21.905 -3.619 -36.598 1.00 79.62 184 ALA A N 1
ATOM 1410 C CA . ALA A 1 184 ? 22.508 -3.503 -35.272 1.00 79.62 184 ALA A CA 1
ATOM 1411 C C . ALA A 1 184 ? 23.418 -2.268 -35.145 1.00 79.62 184 ALA A C 1
ATOM 1413 O O . ALA A 1 184 ? 23.421 -1.621 -34.109 1.00 79.62 184 ALA A O 1
ATOM 1414 N N . GLU A 1 185 ? 24.158 -1.914 -36.200 1.00 83.81 185 GLU A N 1
ATOM 1415 C CA . GLU A 1 185 ? 25.019 -0.718 -36.232 1.00 83.81 185 GLU A CA 1
ATOM 1416 C C . GLU A 1 185 ? 24.232 0.608 -36.256 1.00 83.81 185 GLU A C 1
ATOM 1418 O O . GLU A 1 185 ? 24.809 1.659 -35.989 1.00 83.81 185 GLU A O 1
ATOM 1423 N N . ALA A 1 186 ? 22.939 0.576 -36.593 1.00 76.38 186 ALA A N 1
ATOM 1424 C CA . ALA A 1 186 ? 22.083 1.758 -36.714 1.00 76.38 186 ALA A CA 1
ATOM 1425 C C . ALA A 1 186 ? 21.152 1.986 -35.505 1.00 76.38 186 ALA A C 1
ATOM 1427 O O . ALA A 1 186 ? 20.352 2.923 -35.546 1.00 76.38 186 ALA A O 1
ATOM 1428 N N . ALA A 1 187 ? 21.212 1.110 -34.495 1.00 66.50 187 ALA A N 1
ATOM 1429 C CA . ALA A 1 187 ? 20.354 1.118 -33.308 1.00 66.50 187 ALA A CA 1
ATOM 1430 C C . ALA A 1 187 ? 20.951 1.919 -32.141 1.00 66.50 187 ALA A C 1
ATOM 1432 O O . ALA A 1 187 ? 22.197 1.978 -32.030 1.00 66.50 187 ALA A O 1
#

Mean predicted aligned error: 12.69 Å

Organism: NCBI:txid2712852

Nearest PDB structures (foldseek):
  2xiw-assembly1_B-2  TM=5.407E-01  e=1.344E+00  Sulfolobus acidocaldarius
  1wd1-assembly1_A  TM=5.066E-01  e=2.542E+00  Sulfolobus acidocaldarius
  4cjd-assembly1_A  TM=4.417E-01  e=6.617E+00  Neisseria meningitidis
  7myj-assembly2_C  TM=2.188E-01  e=5.127E+00  Homo sapiens

Solvent-accessible surface area (backbone atoms only — not comparable to full-atom values): 12000 Å² total; per-residue (Å²): 136,85,83,88,87,89,82,91,84,92,86,82,87,87,80,90,78,90,83,90,82,82,90,75,86,77,72,79,75,67,82,88,81,66,77,87,50,55,73,40,67,53,42,89,92,44,44,66,61,32,18,51,58,48,23,66,60,54,30,73,40,95,45,45,28,32,41,90,86,42,56,28,33,61,42,81,54,98,91,45,76,50,77,42,75,66,50,53,64,53,44,42,56,53,45,63,74,67,25,36,34,25,36,79,43,76,57,98,86,40,83,44,78,44,81,46,80,65,52,65,68,33,32,47,49,41,72,67,41,61,93,67,41,72,42,55,63,41,78,46,75,37,88,64,72,44,74,44,97,87,70,48,81,45,76,53,66,44,78,38,82,91,75,23,26,38,23,70,50,71,90,74,76,92,76,63,99,75,67,51,71,72,59,61,74,72,105

Foldseek 3Di:
DDDDDDDDDDDDDDDDDDDDDDDDPPPVPDDPDDDQQAEQECDVVCLLVSLLVLLVQCQPDLQWADEPQFIWGWDQDPVGIDIDTDDLVNSQVVSVVRHFYWYWDQDPNDTDIGTDRDDSVSSVSNRNPRVRSNHHHAHEEAAAWDQDPVRDTDFDAAQDNVVNYHYPGDDDDDDDPDDDPVRVVVD

Secondary structure (DSSP, 8-state):
-------------------------------S-S--PPEEE--TT-HHHHHHHHHHHHTT-TTEEEETTEEEEEEEETTEEEEEE--HHHHHHHHHHH-EEEEEEEETTEEEEEE-PPPHHHHHHHHT-GGGS-PPB--EEE-SPEEPTTSPEE--EEE-TTT-EEEE--PPP---SS--HHHHTT-

Sequence (187 aa):
MSSNKSQRAKRNRSSKSNDQHKAGASTSAAPRGAEELRSLLIDQSNLPAAAGRLAERLASSSKLFQRGAGLVKLIETADGFSTLDLNVHDVVNHAHQVCRPVVKKIVRGEVVVEAVTLPDRVARLYLNRHDAWGVPHLDGICRAPILANDGSIRVARGYDKDTRFWCTGIELPSIPERPSRKQAEAA